Protein AF-A0A9E3R043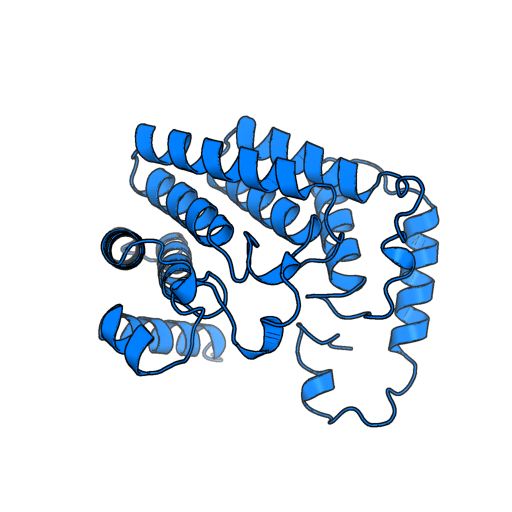-F1 (afdb_monomer)

Sequence (252 aa):
MSTNVLAEAARLYLKEARRLSYDDVRASQHPPYASLTFGAAGIAYVNWRAAQGAPSPAAHLTEARRWLDAVARAGLTADGYVTPHYASTLAMRERSLATGPDGLRLVRALVAFDLAEPRAFTRELETFERCASARADRPAEFLLGTAGYFHAARSLAKHTGSPRAQTLARTLGRRLLAPPRPGQSHWTRLRNLGFARGQAGVFHALLEFSRDTGAALPAWISAALDRLARRLTRPMAGASSWLRRSFCNGAS

Mean predicted aligned error: 5.69 Å

Foldseek 3Di:
DDDPPVVVVLVVVLVVVLVDDLVNLVVVDFDLQLFCARHLLVSLVSLLVCLVPDPHSPVSLVSSVRSLVSSVVVPVPLRNQDDPVCNVDPVSSDQFLGRYCLVSLLSQLSSCLVVVNVVSNVVSLVVNLVSLVVQLLPQCACAGHLLVSLVSLVVCCVRRVDPSSVVSNLVSLVSLLDDHDPPDDNLLPFPALARGGHDVVSLVSNVVSCVVPVDDRPPVSVVSVVVSVVVLPDDPPPDDPVLCCDNRRPVD

Secondary structure (DSSP, 8-state):
----HHHHHHHHHHHHHTT--HHHHHHHS-S-TTSTTTSHHHHHHHHHHHHTT-S-HHHHHHHHHHHHHHHHHT---GGGG--GGGTT-HHHHS--TTTSHHHHHHHHHHHHHHTT-HHHHHHHHHHHHHHHHHTTTS--STTTSHHHHHHHHHHHHHHH--HHHHHHHHHHHHHHHSPPPTTPPPGGG-S--STTTSHHHHHHHHHHHHHHH-PPPPTHHHHHHHHHHHHHTS--TT--TTGGG-GGG---

Radius of gyration: 18.88 Å; Cα contacts (8 Å, |Δi|>4): 343; chains: 1; bounding box: 40×44×48 Å

Structure (mmCIF, N/CA/C/O backbone):
data_AF-A0A9E3R043-F1
#
_entry.id   AF-A0A9E3R043-F1
#
loop_
_atom_site.group_PDB
_atom_site.id
_atom_site.type_symbol
_atom_site.label_atom_id
_atom_site.label_alt_id
_atom_site.label_comp_id
_atom_site.label_asym_id
_atom_site.label_entity_id
_atom_site.label_seq_id
_atom_site.pdbx_PDB_ins_code
_atom_site.Cartn_x
_atom_site.Cartn_y
_atom_site.Cartn_z
_atom_site.occupancy
_atom_site.B_iso_or_equiv
_atom_site.auth_seq_id
_atom_site.auth_comp_id
_atom_site.auth_asym_id
_atom_site.auth_atom_id
_atom_site.pdbx_PDB_model_num
ATOM 1 N N . MET A 1 1 ? -17.795 -29.518 5.238 1.00 56.47 1 MET A N 1
ATOM 2 C CA . MET A 1 1 ? -17.275 -28.148 5.447 1.00 56.47 1 MET A CA 1
ATOM 3 C C . MET A 1 1 ? -15.857 -28.092 4.899 1.00 56.47 1 MET A C 1
ATOM 5 O O . MET A 1 1 ? -15.002 -28.773 5.442 1.00 56.47 1 MET A O 1
ATOM 9 N N . SER A 1 2 ? -15.609 -27.376 3.798 1.00 63.44 2 SER A N 1
ATOM 10 C CA . SER A 1 2 ? -14.245 -27.228 3.270 1.00 63.44 2 SER A CA 1
ATOM 11 C C . SER A 1 2 ? -13.484 -26.236 4.141 1.00 63.44 2 SER A C 1
ATOM 13 O O . SER A 1 2 ? -13.843 -25.059 4.186 1.00 63.44 2 SER A O 1
ATOM 15 N N . THR A 1 3 ? -12.447 -26.692 4.837 1.00 68.25 3 THR A N 1
ATOM 16 C CA . THR A 1 3 ? -11.518 -25.808 5.543 1.00 68.25 3 THR A CA 1
ATOM 17 C C . THR A 1 3 ? -10.931 -24.829 4.530 1.00 68.25 3 THR A C 1
ATOM 19 O O . THR A 1 3 ? -10.441 -25.234 3.475 1.00 68.25 3 THR A O 1
ATOM 22 N N . ASN A 1 4 ? -11.024 -23.529 4.807 1.00 88.44 4 ASN A N 1
ATOM 23 C CA . ASN A 1 4 ? -10.443 -22.514 3.938 1.00 88.44 4 ASN A CA 1
ATOM 24 C C . ASN A 1 4 ? -8.910 -22.623 4.022 1.00 88.44 4 ASN A C 1
ATOM 26 O O . ASN A 1 4 ? -8.301 -22.125 4.967 1.00 88.44 4 ASN A O 1
ATOM 30 N N . VAL A 1 5 ? -8.301 -23.303 3.045 1.00 88.88 5 VAL A N 1
ATOM 31 C CA . VAL A 1 5 ? -6.855 -23.585 2.976 1.00 88.88 5 VAL A CA 1
ATOM 32 C C . VAL A 1 5 ? -6.016 -22.313 3.134 1.00 88.88 5 VAL A C 1
ATOM 34 O O . VAL A 1 5 ? -4.979 -22.339 3.791 1.00 88.88 5 VAL A O 1
ATOM 37 N N . LEU A 1 6 ? -6.480 -21.177 2.602 1.00 80.94 6 LEU A N 1
ATOM 38 C CA . LEU A 1 6 ? -5.778 -19.896 2.722 1.00 80.94 6 LEU A CA 1
ATOM 39 C C . LEU A 1 6 ? -5.796 -19.357 4.154 1.00 80.94 6 LEU A C 1
ATOM 41 O O . LEU A 1 6 ? -4.790 -18.827 4.623 1.00 80.94 6 LEU A O 1
ATOM 45 N N . ALA A 1 7 ? -6.921 -19.504 4.855 1.00 84.19 7 ALA A N 1
ATOM 46 C CA . ALA A 1 7 ? -7.018 -19.095 6.252 1.00 84.19 7 ALA A CA 1
ATOM 47 C C . ALA A 1 7 ? -6.075 -19.926 7.132 1.00 84.19 7 ALA A C 1
ATOM 49 O O . ALA A 1 7 ? -5.417 -19.375 8.011 1.00 84.19 7 ALA A O 1
ATOM 50 N N . GLU A 1 8 ? -5.964 -21.228 6.865 1.00 89.25 8 GLU A N 1
ATOM 51 C CA . GLU A 1 8 ? -5.055 -22.100 7.609 1.00 89.25 8 GLU A CA 1
ATOM 52 C C . GLU A 1 8 ? -3.584 -21.794 7.310 1.00 89.25 8 GLU A C 1
ATOM 54 O O . GLU A 1 8 ? -2.790 -21.627 8.235 1.00 89.25 8 GLU A O 1
ATOM 59 N N . ALA A 1 9 ? -3.228 -21.597 6.038 1.00 88.44 9 ALA A N 1
ATOM 60 C CA . ALA A 1 9 ? -1.884 -21.172 5.655 1.00 88.44 9 ALA A CA 1
ATOM 61 C C . ALA A 1 9 ? -1.486 -19.841 6.322 1.00 88.44 9 ALA A C 1
ATOM 63 O O . ALA A 1 9 ? -0.369 -19.710 6.821 1.00 88.44 9 ALA A O 1
ATOM 64 N N . ALA A 1 10 ? -2.405 -18.870 6.401 1.00 86.94 10 ALA A N 1
ATOM 65 C CA . ALA A 1 10 ? -2.161 -17.595 7.075 1.00 86.94 10 ALA A CA 1
ATOM 66 C C . ALA A 1 10 ? -1.947 -17.756 8.591 1.00 86.94 10 ALA A C 1
ATOM 68 O O . ALA A 1 10 ? -1.073 -17.100 9.163 1.00 86.94 10 ALA A O 1
ATOM 69 N N . ARG A 1 11 ? -2.705 -18.643 9.251 1.00 89.25 11 ARG A N 1
ATOM 70 C CA . ARG A 1 11 ? -2.514 -18.953 10.679 1.00 89.25 11 ARG A CA 1
ATOM 71 C C . ARG A 1 11 ? -1.169 -19.618 10.939 1.00 89.25 11 ARG A C 1
ATOM 73 O O . ARG A 1 11 ? -0.470 -19.201 11.861 1.00 89.25 11 ARG A O 1
ATOM 80 N N . LEU A 1 12 ? -0.802 -20.614 10.133 1.00 93.25 12 LEU A N 1
ATOM 81 C CA . LEU A 1 12 ? 0.489 -21.297 10.237 1.00 93.25 12 LEU A CA 1
ATOM 82 C C . LEU A 1 12 ? 1.643 -20.315 10.024 1.00 93.25 12 LEU A C 1
ATOM 84 O O . LEU A 1 12 ? 2.555 -20.263 10.844 1.00 93.25 12 LEU A O 1
ATOM 88 N N . TYR A 1 13 ? 1.548 -19.463 9.002 1.00 92.69 13 TYR A N 1
ATOM 89 C CA . TYR A 1 13 ? 2.523 -18.402 8.762 1.00 92.69 13 TYR A CA 1
ATOM 90 C C . TYR A 1 13 ? 2.688 -17.482 9.979 1.00 92.69 13 TYR A C 1
ATOM 92 O O . TYR A 1 13 ? 3.806 -17.245 10.424 1.00 92.69 13 TYR A O 1
ATOM 100 N N . LEU A 1 14 ? 1.588 -16.992 10.561 1.00 92.94 14 LEU A N 1
ATOM 101 C CA . LEU A 1 14 ? 1.636 -16.120 11.740 1.00 92.94 14 LEU A CA 1
ATOM 102 C C . LEU A 1 14 ? 2.198 -16.827 12.978 1.00 92.94 14 LEU A C 1
ATOM 104 O O . LEU A 1 14 ? 2.892 -16.200 13.778 1.00 92.94 14 LEU A O 1
ATOM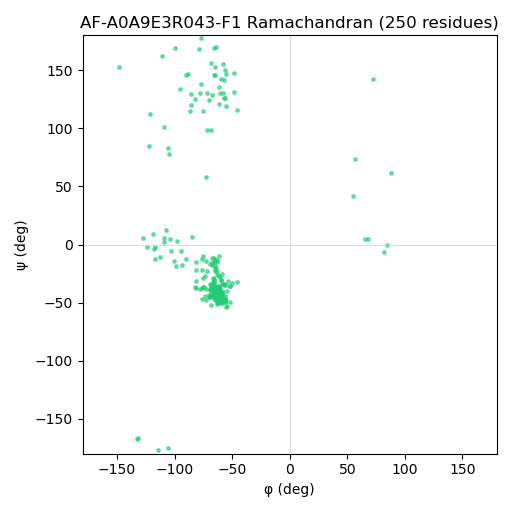 108 N N . LYS A 1 15 ? 1.912 -18.122 13.141 1.00 93.62 15 LYS A N 1
ATOM 109 C CA . LYS A 1 15 ? 2.458 -18.938 14.229 1.00 93.62 15 LYS A CA 1
ATOM 110 C C . LYS A 1 15 ? 3.977 -19.057 14.120 1.00 93.62 15 LYS A C 1
ATOM 112 O O . LYS A 1 15 ? 4.655 -18.859 15.125 1.00 93.62 15 LYS A O 1
ATOM 117 N N . GLU A 1 16 ? 4.500 -19.338 12.929 1.00 94.12 16 GLU A N 1
ATOM 118 C CA . GLU A 1 16 ? 5.947 -19.416 12.709 1.00 94.12 16 GLU A CA 1
ATOM 119 C C . GLU A 1 16 ? 6.607 -18.036 12.802 1.00 94.12 16 GLU A C 1
ATOM 121 O O . GLU A 1 16 ? 7.600 -17.878 13.507 1.00 94.12 16 GLU A O 1
ATOM 126 N N . ALA A 1 17 ? 6.010 -16.998 12.208 1.00 92.50 17 ALA A N 1
ATOM 127 C CA . ALA A 1 17 ? 6.547 -15.638 12.245 1.00 92.50 17 ALA A CA 1
ATOM 128 C C . ALA A 1 17 ? 6.719 -15.092 13.674 1.00 92.50 17 ALA A C 1
ATOM 130 O O . ALA A 1 17 ? 7.679 -14.376 13.942 1.00 92.50 17 ALA A O 1
ATOM 131 N N . ARG A 1 18 ? 5.840 -15.459 14.617 1.00 93.38 18 ARG A N 1
ATOM 132 C CA . ARG A 1 18 ? 5.961 -15.065 16.035 1.00 93.38 18 ARG A CA 1
ATOM 133 C C . ARG A 1 18 ? 7.214 -15.611 16.721 1.00 93.38 18 ARG A C 1
ATOM 135 O O . ARG A 1 18 ? 7.673 -15.014 17.689 1.00 93.38 18 ARG A O 1
ATOM 142 N N . ARG A 1 19 ? 7.750 -16.739 16.248 1.00 95.38 19 ARG A N 1
ATOM 143 C CA . ARG A 1 19 ? 8.980 -17.346 16.785 1.00 95.38 19 ARG A CA 1
ATOM 144 C C . ARG A 1 19 ? 10.242 -16.699 16.229 1.00 95.38 19 ARG A C 1
ATOM 146 O O . ARG A 1 19 ? 11.311 -16.906 16.787 1.00 95.38 19 ARG A O 1
ATOM 153 N N . LEU A 1 20 ? 10.114 -15.937 15.147 1.00 96.06 20 LEU A N 1
ATOM 154 C CA . LEU A 1 20 ? 11.232 -15.286 14.489 1.00 96.06 20 LEU A CA 1
ATOM 155 C C . LEU A 1 20 ? 11.508 -13.911 15.103 1.00 96.06 20 LEU A C 1
ATOM 157 O O . LEU A 1 20 ? 10.609 -13.165 15.520 1.00 96.06 20 LEU A O 1
ATOM 161 N N . SER A 1 21 ? 12.781 -13.557 15.120 1.00 95.62 21 SER A N 1
ATOM 162 C CA . SER A 1 21 ? 13.285 -12.215 15.358 1.00 95.62 21 SER A CA 1
ATOM 163 C C . SER A 1 21 ? 13.639 -11.525 14.038 1.00 95.62 21 SER A C 1
ATOM 165 O O . SER A 1 21 ? 13.701 -12.132 12.968 1.00 95.62 21 SER A O 1
ATOM 167 N N . TYR A 1 22 ? 13.894 -10.221 14.115 1.00 94.69 22 TYR A N 1
ATOM 168 C CA . TYR A 1 22 ? 14.420 -9.474 12.977 1.00 94.69 22 TYR A CA 1
ATOM 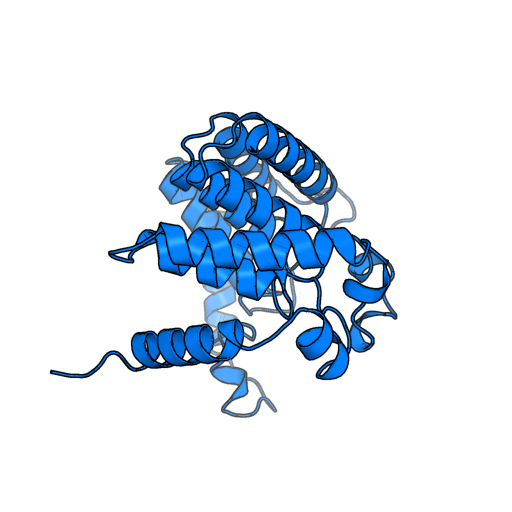169 C C . TYR A 1 22 ? 15.789 -9.987 12.517 1.00 94.69 22 TYR A C 1
ATOM 171 O O . TYR A 1 22 ? 16.047 -10.034 11.315 1.00 94.69 22 TYR A O 1
ATOM 179 N N . ASP A 1 23 ? 16.635 -10.417 13.452 1.00 94.44 23 ASP A N 1
ATOM 180 C CA . ASP A 1 23 ? 17.944 -10.974 13.128 1.00 94.44 23 ASP A CA 1
ATOM 181 C C . ASP A 1 23 ? 17.837 -12.327 12.425 1.00 94.44 23 ASP A C 1
ATOM 183 O O . ASP A 1 23 ? 18.575 -12.550 11.470 1.00 94.44 23 ASP A O 1
ATOM 187 N N . ASP A 1 24 ? 16.862 -13.167 12.787 1.00 95.56 24 ASP A N 1
ATOM 188 C CA . ASP A 1 24 ? 16.606 -14.430 12.076 1.00 95.56 24 ASP A CA 1
ATOM 189 C C . ASP A 1 24 ? 16.209 -14.172 10.619 1.00 95.56 24 ASP A C 1
ATOM 191 O O . ASP A 1 24 ? 16.705 -14.820 9.695 1.00 95.56 24 ASP A O 1
ATOM 195 N N . VAL A 1 25 ? 15.345 -13.178 10.383 1.00 93.44 25 VAL A N 1
ATOM 196 C CA . VAL A 1 25 ? 14.953 -12.767 9.026 1.00 93.44 25 VAL A CA 1
ATOM 197 C C . VAL A 1 25 ? 16.156 -12.215 8.261 1.00 93.44 25 VAL A C 1
ATOM 199 O O . VAL A 1 25 ? 16.325 -12.522 7.086 1.00 93.44 25 VAL A O 1
ATOM 202 N N . ARG A 1 26 ? 17.018 -11.425 8.903 1.00 92.75 26 ARG A N 1
ATOM 203 C CA . ARG A 1 26 ? 18.237 -10.901 8.271 1.00 92.75 26 ARG A CA 1
ATOM 204 C C . ARG A 1 26 ? 19.250 -12.007 7.952 1.00 92.75 26 ARG A C 1
ATOM 206 O O . ARG A 1 26 ? 19.911 -11.932 6.924 1.00 92.75 26 ARG A O 1
ATOM 213 N N . ALA A 1 27 ? 19.381 -13.008 8.817 1.00 93.56 27 ALA A N 1
ATOM 214 C CA . ALA A 1 27 ? 20.319 -14.115 8.645 1.00 93.56 27 ALA A CA 1
ATOM 215 C C . ALA A 1 27 ? 19.851 -15.136 7.595 1.00 93.56 27 ALA A C 1
ATOM 217 O O . ALA A 1 27 ? 20.676 -15.780 6.953 1.00 93.56 27 ALA A O 1
ATOM 218 N N . SER A 1 28 ? 18.537 -15.282 7.408 1.00 92.25 28 SER A N 1
ATOM 219 C CA . SER A 1 28 ? 17.944 -16.294 6.520 1.00 92.25 28 SER A CA 1
ATOM 220 C C . SER A 1 28 ? 17.732 -15.840 5.074 1.00 92.25 28 SER A C 1
ATOM 222 O O . SER A 1 28 ? 17.461 -16.678 4.215 1.00 92.25 28 SER A O 1
ATOM 224 N N . GLN A 1 29 ? 17.849 -14.544 4.771 1.00 90.62 29 GLN A N 1
ATOM 225 C CA . GLN A 1 29 ? 17.689 -14.039 3.406 1.00 90.62 29 GLN A CA 1
ATOM 226 C C . GLN A 1 29 ? 18.551 -12.812 3.110 1.00 90.62 29 GLN A C 1
ATOM 228 O O . GLN A 1 29 ? 18.838 -11.982 3.971 1.00 90.62 29 GLN A O 1
ATOM 233 N N . HIS A 1 30 ? 18.892 -12.646 1.832 1.00 87.81 30 HIS A N 1
ATOM 234 C CA . HIS A 1 30 ? 19.429 -11.384 1.338 1.00 87.81 30 HIS A CA 1
ATOM 235 C C . HIS A 1 30 ? 18.375 -10.269 1.437 1.00 87.81 30 HIS A C 1
ATOM 237 O O . HIS A 1 30 ? 17.175 -10.546 1.357 1.00 87.81 30 HIS A O 1
ATOM 243 N N . PRO A 1 31 ? 18.787 -8.995 1.578 1.00 87.06 31 PRO A N 1
ATOM 244 C CA . PRO A 1 31 ? 17.830 -7.903 1.595 1.00 87.06 31 PRO A CA 1
ATOM 245 C C . PRO A 1 31 ? 16.943 -7.867 0.332 1.00 87.06 31 PRO A C 1
ATOM 247 O O . PRO A 1 31 ? 17.361 -8.306 -0.747 1.00 87.06 31 PRO A O 1
ATOM 250 N N . PRO A 1 32 ? 15.691 -7.372 0.451 1.00 90.06 32 PRO A N 1
ATOM 251 C CA . PRO A 1 32 ? 15.278 -6.296 1.358 1.00 90.06 32 PRO A CA 1
ATOM 252 C C . PRO A 1 32 ? 14.461 -6.765 2.586 1.00 90.06 32 PRO A C 1
ATOM 254 O O . PRO A 1 32 ? 13.229 -6.663 2.620 1.00 90.06 32 PRO A O 1
ATOM 257 N N . TYR A 1 33 ? 15.149 -7.224 3.635 1.00 91.81 33 TYR A N 1
ATOM 258 C CA . TYR A 1 33 ? 14.561 -7.800 4.854 1.00 91.81 33 TYR A CA 1
ATOM 259 C C . TYR A 1 33 ? 13.774 -6.796 5.717 1.00 91.81 33 TYR A C 1
ATOM 261 O O . TYR A 1 33 ? 13.027 -7.204 6.605 1.00 91.81 33 TYR A O 1
ATOM 269 N N . ALA A 1 34 ? 13.877 -5.488 5.458 1.00 93.25 34 ALA A N 1
ATOM 270 C CA . ALA A 1 34 ? 13.076 -4.458 6.128 1.00 93.25 34 ALA A CA 1
ATOM 271 C C . ALA A 1 34 ? 11.805 -4.059 5.348 1.00 93.25 34 ALA A C 1
ATOM 273 O O . ALA A 1 34 ? 11.002 -3.257 5.831 1.00 93.25 34 ALA A O 1
ATOM 274 N N . SER A 1 35 ? 11.625 -4.578 4.131 1.00 92.75 35 SER A N 1
ATOM 275 C CA . SER A 1 35 ? 10.573 -4.139 3.211 1.00 92.75 35 SER A CA 1
ATOM 276 C C . SER A 1 35 ? 9.183 -4.700 3.508 1.00 92.75 35 SER A C 1
ATOM 278 O O . SER A 1 35 ? 9.010 -5.640 4.285 1.00 92.75 35 SER A O 1
ATOM 280 N N . LEU A 1 36 ? 8.177 -4.123 2.843 1.00 93.38 36 LEU A N 1
ATOM 281 C CA . LEU A 1 36 ? 6.794 -4.590 2.904 1.00 93.38 36 LEU A CA 1
ATOM 282 C C . LEU A 1 36 ? 6.603 -5.944 2.205 1.00 93.38 36 LEU A C 1
ATOM 284 O O . LEU A 1 36 ? 5.831 -6.766 2.679 1.00 93.38 36 LEU A O 1
ATOM 288 N N . THR A 1 37 ? 7.282 -6.177 1.081 1.00 91.06 37 THR A N 1
ATOM 289 C CA . THR A 1 37 ? 7.040 -7.376 0.255 1.00 91.06 37 THR A CA 1
ATOM 290 C C . THR A 1 37 ? 7.780 -8.603 0.772 1.00 91.06 37 THR A C 1
ATOM 292 O O . THR A 1 37 ? 7.247 -9.704 0.699 1.00 91.06 37 THR A O 1
ATOM 295 N N . PHE A 1 38 ? 8.999 -8.422 1.283 1.00 89.62 38 PHE A N 1
ATOM 296 C CA . PHE A 1 38 ? 9.900 -9.537 1.598 1.00 89.62 38 PHE A CA 1
ATOM 297 C C . PHE A 1 38 ? 10.369 -9.547 3.055 1.00 89.62 38 PHE A C 1
ATOM 299 O O . PHE A 1 38 ? 11.134 -10.419 3.448 1.00 89.62 38 PHE A O 1
ATOM 306 N N . GLY A 1 39 ? 9.964 -8.563 3.857 1.00 93.81 39 GLY A N 1
ATOM 307 C CA . GLY A 1 39 ? 10.623 -8.276 5.121 1.00 93.81 39 GLY A CA 1
ATOM 308 C C . GLY A 1 39 ? 9.702 -8.080 6.315 1.00 93.81 39 GLY A C 1
ATOM 309 O O . GLY A 1 39 ? 8.496 -8.331 6.293 1.00 93.81 39 GLY A O 1
ATOM 310 N N . ALA A 1 40 ? 10.309 -7.566 7.376 1.00 95.94 40 ALA A N 1
ATOM 311 C CA . ALA A 1 40 ? 9.681 -7.289 8.659 1.00 95.94 40 ALA A CA 1
ATOM 312 C C . ALA A 1 40 ? 8.470 -6.347 8.575 1.00 95.94 40 ALA A C 1
ATOM 314 O O . ALA A 1 40 ? 7.505 -6.537 9.314 1.00 95.94 40 ALA A O 1
ATOM 315 N N . ALA A 1 41 ? 8.461 -5.365 7.663 1.00 95.81 41 ALA A N 1
ATOM 316 C CA . ALA A 1 41 ? 7.277 -4.523 7.471 1.00 95.81 41 ALA A CA 1
ATOM 317 C C . ALA A 1 41 ? 6.095 -5.325 6.894 1.00 95.81 41 ALA A C 1
ATOM 319 O O . ALA A 1 41 ? 4.947 -5.063 7.251 1.00 95.81 41 ALA A O 1
ATOM 320 N N . GLY A 1 42 ? 6.368 -6.336 6.063 1.00 96.06 42 GLY A N 1
ATOM 321 C CA . GLY A 1 42 ? 5.377 -7.309 5.604 1.00 96.06 42 GLY A CA 1
ATOM 322 C C . GLY A 1 42 ? 4.818 -8.150 6.745 1.00 96.06 42 GLY A C 1
ATOM 323 O O . GLY A 1 42 ? 3.603 -8.254 6.895 1.00 96.06 42 GLY A O 1
ATOM 324 N N . ILE A 1 43 ? 5.686 -8.679 7.612 1.00 96.81 43 ILE A N 1
ATOM 325 C CA . ILE A 1 43 ? 5.263 -9.441 8.800 1.00 96.81 43 ILE A CA 1
ATOM 326 C C . ILE A 1 43 ? 4.395 -8.574 9.729 1.00 96.81 43 ILE A C 1
ATOM 328 O O . ILE A 1 43 ? 3.343 -9.022 10.198 1.00 96.81 43 ILE A O 1
ATOM 332 N N . ALA A 1 44 ? 4.786 -7.315 9.946 1.00 97.81 44 ALA A N 1
ATOM 333 C CA . ALA A 1 44 ? 3.991 -6.354 10.703 1.00 97.81 44 ALA A CA 1
ATOM 334 C C . ALA A 1 44 ? 2.621 -6.102 10.052 1.00 97.81 44 ALA A C 1
ATOM 336 O O . ALA A 1 44 ? 1.603 -6.108 10.741 1.00 97.81 44 ALA A O 1
ATOM 337 N N . TYR A 1 45 ? 2.576 -5.935 8.727 1.00 97.56 45 TYR A N 1
ATOM 338 C CA . TYR A 1 45 ? 1.332 -5.734 7.985 1.00 97.56 45 TYR A CA 1
ATOM 339 C C . TYR A 1 45 ? 0.383 -6.932 8.094 1.00 97.56 45 TYR A C 1
ATOM 341 O O . TYR A 1 45 ? -0.813 -6.743 8.313 1.00 97.56 45 TYR A O 1
ATOM 349 N N . VAL A 1 46 ? 0.889 -8.165 7.988 1.00 96.12 46 VAL A N 1
ATOM 350 C CA . VAL A 1 46 ? 0.058 -9.374 8.130 1.00 96.12 46 VAL A CA 1
ATOM 351 C C . VAL A 1 46 ? -0.506 -9.481 9.548 1.00 96.12 46 VAL A C 1
ATOM 353 O O . VAL A 1 46 ? -1.686 -9.789 9.704 1.00 96.12 46 VAL A O 1
ATOM 356 N N . ASN A 1 47 ? 0.282 -9.159 10.579 1.00 97.06 47 ASN A N 1
ATOM 357 C CA . ASN A 1 47 ? -0.223 -9.088 11.952 1.00 97.06 47 ASN A CA 1
ATOM 358 C C . ASN A 1 47 ? -1.299 -8.005 12.110 1.00 97.06 47 ASN A C 1
ATOM 360 O O . ASN A 1 47 ? -2.373 -8.290 12.633 1.00 97.06 47 ASN A O 1
ATOM 364 N N . TRP A 1 48 ? -1.072 -6.801 11.584 1.00 98.00 48 TRP A N 1
ATOM 365 C CA . TRP A 1 48 ? -2.079 -5.737 11.573 1.00 98.00 48 TRP A CA 1
ATOM 366 C C . TRP A 1 48 ? -3.384 -6.172 10.885 1.00 98.00 48 TRP A C 1
ATOM 368 O O . TRP A 1 48 ? -4.468 -5.949 11.420 1.00 98.00 48 TRP A O 1
ATOM 378 N N . ARG A 1 49 ? -3.301 -6.851 9.733 1.00 96.12 49 ARG A N 1
ATOM 379 C CA . ARG A 1 49 ? -4.472 -7.410 9.034 1.00 96.12 49 ARG A CA 1
ATOM 380 C C . ARG A 1 49 ? -5.185 -8.477 9.856 1.00 96.12 49 ARG A C 1
ATOM 382 O O . ARG A 1 49 ? -6.412 -8.491 9.860 1.00 96.12 49 ARG A O 1
ATOM 389 N N . ALA A 1 50 ? -4.443 -9.352 10.532 1.00 94.94 50 ALA A N 1
ATOM 390 C CA . ALA A 1 50 ? -5.017 -10.378 11.397 1.00 94.94 50 ALA A CA 1
ATOM 391 C C . ALA A 1 50 ? -5.778 -9.762 12.579 1.00 94.94 50 ALA A C 1
ATOM 393 O O . ALA A 1 50 ? -6.852 -10.250 12.920 1.00 94.94 50 ALA A O 1
ATOM 394 N N . ALA A 1 51 ? -5.283 -8.652 13.139 1.00 96.75 51 ALA A N 1
ATOM 395 C CA . ALA A 1 51 ? -5.972 -7.924 14.203 1.00 96.75 51 ALA A CA 1
ATOM 396 C C . ALA A 1 51 ? -7.387 -7.472 13.794 1.00 96.75 51 ALA A C 1
ATOM 398 O O . ALA A 1 51 ? -8.293 -7.531 14.616 1.00 96.75 51 ALA A O 1
ATOM 399 N N . GLN A 1 52 ? -7.608 -7.114 12.522 1.00 95.81 52 GLN A N 1
ATOM 400 C CA . GLN A 1 52 ? -8.900 -6.600 12.032 1.00 95.81 52 GLN A CA 1
ATOM 401 C C . GLN A 1 52 ? -10.055 -7.610 12.089 1.00 95.81 52 GLN A C 1
ATOM 403 O O . GLN A 1 52 ? -11.213 -7.219 11.986 1.00 95.81 52 GLN A O 1
ATOM 408 N N . GLY A 1 53 ? -9.755 -8.907 12.191 1.00 92.31 53 GLY A N 1
ATOM 409 C CA . GLY A 1 53 ? -10.763 -9.971 12.243 1.00 92.31 53 GLY A CA 1
ATOM 410 C C . GLY A 1 53 ? -10.597 -10.927 13.422 1.00 92.31 53 GLY A C 1
ATOM 411 O O . GLY A 1 53 ? -11.284 -11.945 13.472 1.00 92.31 53 GLY A O 1
ATOM 412 N N . ALA A 1 54 ? -9.664 -10.654 14.336 1.00 92.25 54 ALA A N 1
ATOM 413 C CA . ALA A 1 54 ? -9.374 -11.531 15.461 1.00 92.25 54 ALA A CA 1
ATOM 414 C C . ALA A 1 54 ? -10.239 -11.179 16.684 1.00 92.25 54 ALA A C 1
ATOM 416 O O . ALA A 1 54 ? -10.438 -9.999 16.964 1.00 92.25 54 ALA A O 1
ATOM 417 N N . PRO A 1 55 ? -10.651 -12.174 17.495 1.00 91.44 55 PRO A N 1
ATOM 418 C CA . PRO A 1 55 ? -11.281 -11.919 18.794 1.00 91.44 55 PRO A CA 1
ATOM 419 C C . PRO A 1 55 ? -10.377 -11.141 19.763 1.00 91.44 55 PRO A C 1
ATOM 421 O O . PRO A 1 55 ? -10.861 -10.429 20.634 1.00 91.44 55 PRO A O 1
ATOM 424 N N . SER A 1 56 ? -9.054 -11.282 19.613 1.00 91.81 56 SER A N 1
ATOM 425 C CA . SER A 1 56 ? -8.046 -10.573 20.405 1.00 91.81 56 SER A CA 1
ATOM 426 C C . SER A 1 56 ? -7.123 -9.763 19.483 1.00 91.81 56 SER A C 1
ATOM 428 O O . SER A 1 56 ? -6.061 -10.250 19.079 1.00 91.81 56 SER A O 1
ATOM 430 N N . PRO A 1 57 ? -7.516 -8.532 19.102 1.00 96.44 57 PRO A N 1
ATOM 431 C CA . PRO A 1 57 ? -6.711 -7.680 18.225 1.00 96.44 57 PRO A CA 1
ATOM 432 C C . PRO A 1 57 ? -5.394 -7.238 18.880 1.00 96.44 57 PRO A C 1
ATOM 434 O O . PRO A 1 57 ? -4.377 -7.118 18.198 1.00 96.44 57 PRO A O 1
ATOM 437 N N . ALA A 1 58 ? -5.385 -7.058 20.207 1.00 96.69 58 ALA A N 1
ATOM 438 C CA . ALA A 1 58 ? -4.248 -6.523 20.955 1.00 96.69 58 ALA A CA 1
ATOM 439 C C . ALA A 1 58 ? -2.956 -7.330 20.747 1.00 96.69 58 ALA A C 1
ATOM 441 O O . ALA A 1 58 ? -1.926 -6.752 20.414 1.00 96.69 58 ALA A O 1
ATOM 442 N N . ALA A 1 59 ? -3.013 -8.664 20.843 1.00 95.75 59 ALA A N 1
ATOM 443 C CA . ALA A 1 59 ? -1.832 -9.515 20.676 1.00 95.75 59 ALA A CA 1
ATOM 444 C C . ALA A 1 59 ? -1.194 -9.371 19.282 1.00 95.75 59 ALA A C 1
ATOM 446 O O . ALA A 1 59 ? 0.029 -9.360 19.141 1.00 95.75 59 ALA A O 1
ATOM 447 N N . HIS A 1 60 ? -2.020 -9.229 18.244 1.00 97.06 60 HIS A N 1
ATOM 448 C CA . HIS A 1 60 ? -1.545 -9.010 16.882 1.00 97.06 60 HIS A CA 1
ATOM 449 C C . HIS A 1 60 ? -0.977 -7.600 16.681 1.00 97.06 60 HIS A C 1
ATOM 451 O O . HIS A 1 60 ? 0.042 -7.451 16.010 1.00 97.06 60 HIS A O 1
ATOM 457 N N . LEU A 1 61 ? -1.581 -6.571 17.278 1.00 98.19 61 LEU A N 1
ATOM 458 C CA . LEU A 1 61 ? -1.057 -5.204 17.205 1.00 98.19 61 LEU A CA 1
ATOM 459 C C . LEU A 1 61 ? 0.270 -5.053 17.965 1.00 98.19 61 LEU A C 1
ATOM 461 O O . LEU A 1 61 ? 1.186 -4.410 17.451 1.00 98.19 61 LEU A O 1
ATOM 465 N N . THR A 1 62 ? 0.421 -5.697 19.127 1.00 97.19 62 THR A N 1
ATOM 466 C CA . THR A 1 62 ? 1.698 -5.771 19.859 1.00 97.19 62 THR A CA 1
ATOM 467 C C . THR A 1 62 ? 2.780 -6.428 19.010 1.00 97.19 62 THR A C 1
ATOM 469 O O . THR A 1 62 ? 3.892 -5.910 18.908 1.00 97.19 62 THR A O 1
ATOM 472 N N . GLU A 1 63 ? 2.451 -7.534 18.345 1.00 97.69 63 GLU A N 1
ATOM 473 C CA . GLU A 1 63 ? 3.388 -8.220 17.461 1.00 97.69 63 GLU A CA 1
ATOM 474 C C . GLU A 1 63 ? 3.755 -7.357 16.244 1.00 97.69 63 GLU A C 1
ATOM 476 O O . GLU A 1 63 ? 4.928 -7.239 15.892 1.00 97.69 63 GLU A O 1
ATOM 481 N N . ALA A 1 64 ? 2.783 -6.671 15.636 1.00 98.19 64 ALA A N 1
ATOM 482 C CA . ALA A 1 64 ? 3.052 -5.725 14.558 1.00 98.19 64 ALA A CA 1
ATOM 483 C C . ALA A 1 64 ? 4.000 -4.601 15.015 1.00 98.19 64 ALA A C 1
ATOM 485 O O . ALA A 1 64 ? 4.988 -4.317 14.335 1.00 98.19 64 ALA A O 1
ATOM 486 N N . ARG A 1 65 ? 3.752 -4.003 16.189 1.00 98.25 65 ARG A N 1
ATOM 487 C CA . ARG A 1 65 ? 4.625 -2.987 16.798 1.00 98.25 65 ARG A CA 1
ATOM 488 C C . ARG A 1 65 ? 6.042 -3.521 17.020 1.00 98.25 65 ARG A C 1
ATOM 490 O O . ARG A 1 65 ? 6.990 -2.855 16.611 1.00 98.25 65 ARG A O 1
ATOM 497 N N . ARG A 1 66 ? 6.192 -4.734 17.569 1.00 97.62 66 ARG A N 1
ATOM 498 C CA . ARG A 1 66 ? 7.494 -5.390 17.800 1.00 97.62 66 ARG A CA 1
ATOM 499 C C . ARG A 1 66 ? 8.350 -5.410 16.534 1.00 97.62 66 ARG A C 1
ATOM 501 O O . ARG A 1 66 ? 9.511 -4.998 16.576 1.00 97.62 66 ARG A O 1
ATOM 508 N N . TRP A 1 67 ? 7.775 -5.838 15.410 1.00 97.81 67 TRP A N 1
ATOM 509 C CA . TRP A 1 67 ? 8.462 -5.864 14.115 1.00 97.81 67 TRP A CA 1
ATOM 510 C C . TRP A 1 67 ? 8.820 -4.463 13.609 1.00 97.81 67 TRP A C 1
ATOM 512 O O . TRP A 1 67 ? 9.942 -4.239 13.154 1.00 97.81 67 TRP A O 1
ATOM 522 N N . LEU A 1 68 ? 7.900 -3.499 13.717 1.00 97.00 68 LEU A N 1
ATOM 523 C CA . LEU A 1 68 ? 8.138 -2.115 13.289 1.00 97.00 68 LEU A CA 1
ATOM 524 C C . LEU A 1 68 ? 9.248 -1.425 14.090 1.00 97.00 68 LEU A C 1
ATOM 526 O O . LEU A 1 68 ? 10.012 -0.637 13.518 1.00 97.00 68 LEU A O 1
ATOM 530 N N . ASP A 1 69 ? 9.330 -1.720 15.386 1.00 95.69 69 ASP A N 1
ATOM 531 C CA . ASP A 1 69 ? 10.346 -1.189 16.290 1.00 95.69 69 ASP A CA 1
ATOM 532 C C . ASP A 1 69 ? 11.695 -1.869 16.066 1.00 95.69 69 ASP A C 1
ATOM 534 O O . ASP A 1 69 ? 12.724 -1.198 16.099 1.00 95.69 69 ASP A O 1
ATOM 538 N N . ALA A 1 70 ? 11.711 -3.173 15.770 1.00 94.56 70 ALA A N 1
ATOM 539 C CA . ALA A 1 70 ? 12.933 -3.882 15.398 1.00 94.56 70 ALA A CA 1
ATOM 540 C C . ALA A 1 70 ? 13.564 -3.287 14.128 1.00 94.56 70 ALA A C 1
ATOM 542 O O . ALA A 1 70 ? 14.756 -2.984 14.123 1.00 94.56 70 ALA A O 1
ATOM 543 N N . VAL A 1 71 ? 12.751 -2.999 13.103 1.00 93.00 71 VAL A N 1
ATOM 544 C CA . VAL A 1 71 ? 13.206 -2.281 11.897 1.00 93.00 71 VAL A CA 1
ATOM 545 C C . VAL A 1 71 ? 13.717 -0.877 12.238 1.00 93.00 71 VAL A C 1
ATOM 547 O O . VAL A 1 71 ? 14.679 -0.412 11.637 1.00 93.00 71 VAL A O 1
ATOM 550 N N . ALA A 1 72 ? 13.097 -0.182 13.201 1.00 91.12 72 ALA A N 1
ATOM 551 C CA . ALA A 1 72 ? 13.565 1.136 13.638 1.00 91.12 72 ALA A CA 1
ATOM 552 C C . ALA A 1 72 ? 14.939 1.065 14.322 1.00 91.12 72 ALA A C 1
ATOM 554 O O . ALA A 1 72 ? 15.815 1.867 14.005 1.00 91.12 72 ALA A O 1
ATOM 555 N N . ARG A 1 73 ? 15.113 0.114 15.252 1.00 89.56 73 ARG A N 1
ATOM 556 C CA . ARG A 1 73 ? 16.335 -0.067 16.051 1.00 89.56 73 ARG A CA 1
ATOM 557 C C . ARG A 1 73 ? 17.518 -0.549 15.230 1.00 89.56 73 ARG A C 1
ATOM 559 O O . ARG A 1 73 ? 18.632 -0.120 15.494 1.00 89.56 73 ARG A O 1
ATOM 566 N N . ALA A 1 74 ? 17.277 -1.388 14.225 1.00 85.06 74 ALA A N 1
ATOM 567 C CA . ALA A 1 74 ? 18.319 -1.832 13.301 1.00 85.06 74 ALA A CA 1
ATOM 568 C C . ALA A 1 74 ? 18.955 -0.677 12.504 1.00 85.06 74 ALA A C 1
ATOM 570 O O . ALA A 1 74 ? 19.956 -0.881 11.821 1.00 85.06 74 ALA A O 1
ATOM 571 N N . GLY A 1 75 ? 18.373 0.525 12.586 1.00 68.19 75 GLY A N 1
ATOM 572 C CA . GLY A 1 75 ? 18.701 1.642 11.728 1.00 68.19 75 GLY A CA 1
ATOM 573 C C . GLY A 1 75 ? 18.147 1.387 10.334 1.00 68.19 75 GLY A C 1
ATOM 574 O O . GLY A 1 75 ? 18.162 0.272 9.817 1.00 68.19 75 GLY A O 1
ATOM 575 N N . LEU A 1 76 ? 17.658 2.438 9.682 1.00 65.38 76 LEU A N 1
ATOM 576 C CA . LEU A 1 76 ? 17.369 2.386 8.251 1.00 65.38 76 LEU A CA 1
ATOM 577 C C . LEU A 1 76 ? 18.702 2.383 7.485 1.00 65.38 76 LEU A C 1
ATOM 579 O O . LEU A 1 76 ? 18.969 3.306 6.716 1.00 65.38 76 LEU A O 1
ATOM 583 N N . THR A 1 77 ? 19.578 1.403 7.732 1.00 68.06 77 THR A N 1
ATOM 584 C CA . THR A 1 77 ? 20.743 1.206 6.875 1.00 68.06 77 THR A CA 1
ATOM 585 C C . THR A 1 77 ? 20.198 0.915 5.485 1.00 68.06 77 THR A C 1
ATOM 587 O O . THR A 1 77 ? 19.252 0.136 5.325 1.00 68.06 77 THR A O 1
ATOM 590 N N . ALA A 1 78 ? 20.722 1.619 4.479 1.00 64.25 78 ALA A N 1
ATOM 591 C CA . ALA A 1 78 ? 20.234 1.507 3.106 1.00 64.25 78 ALA A CA 1
ATOM 592 C C . ALA A 1 78 ? 20.158 0.034 2.662 1.00 64.25 78 ALA A C 1
ATOM 594 O O . ALA A 1 78 ? 19.215 -0.361 1.977 1.00 64.25 78 ALA A O 1
ATOM 595 N N . ASP A 1 79 ? 21.078 -0.786 3.168 1.00 76.94 79 ASP A N 1
ATOM 596 C CA . ASP A 1 79 ? 21.198 -2.217 2.912 1.00 76.94 79 ASP A CA 1
ATOM 597 C C . ASP A 1 79 ? 19.924 -3.009 3.214 1.00 76.94 79 ASP A C 1
ATOM 599 O O . ASP A 1 79 ? 19.589 -3.908 2.451 1.00 76.94 79 ASP A O 1
ATOM 603 N N . GLY A 1 80 ? 19.135 -2.638 4.232 1.00 77.44 80 GLY A N 1
ATOM 604 C CA . GLY A 1 80 ? 17.891 -3.347 4.568 1.00 77.44 80 GLY A CA 1
ATOM 605 C C . GLY A 1 80 ? 16.790 -3.270 3.508 1.00 77.44 80 GLY A C 1
ATOM 606 O O . GLY A 1 80 ? 15.824 -4.038 3.560 1.00 77.44 80 GLY A O 1
ATOM 607 N N . TYR A 1 81 ? 16.946 -2.375 2.531 1.00 82.00 81 TYR A N 1
ATOM 608 C CA . TYR A 1 81 ? 16.010 -2.146 1.430 1.00 82.00 81 TYR A CA 1
ATOM 609 C C . TYR A 1 81 ? 16.616 -2.431 0.047 1.00 82.00 81 TYR A C 1
ATOM 611 O O . TYR A 1 81 ? 15.906 -2.362 -0.958 1.00 82.00 81 TYR A O 1
ATOM 619 N N . VAL A 1 82 ? 17.908 -2.763 -0.038 1.00 78.62 82 VAL A N 1
ATOM 620 C CA . VAL A 1 82 ? 18.591 -2.997 -1.317 1.00 78.62 82 VAL A CA 1
ATOM 621 C C . VAL A 1 82 ? 18.413 -4.446 -1.745 1.00 78.62 82 VAL A C 1
ATOM 623 O O . VAL A 1 82 ? 18.946 -5.360 -1.133 1.00 78.62 82 VAL A O 1
ATOM 626 N N . THR A 1 83 ? 17.716 -4.669 -2.855 1.00 69.31 83 THR A N 1
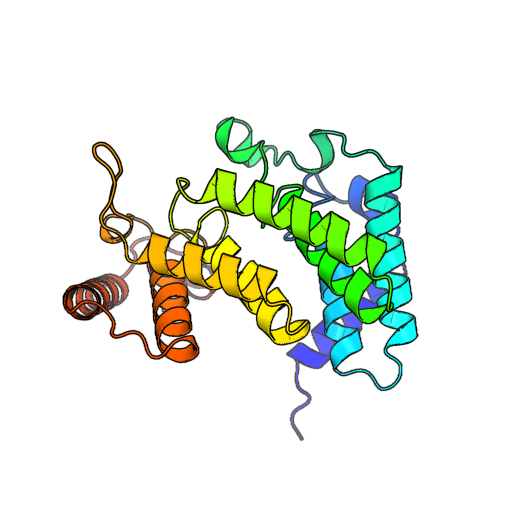ATOM 627 C CA . THR A 1 83 ? 17.692 -5.986 -3.499 1.00 69.31 83 THR A CA 1
ATOM 628 C C . THR A 1 83 ? 18.887 -6.121 -4.451 1.00 69.31 83 THR A C 1
ATOM 630 O O . THR A 1 83 ? 18.957 -5.347 -5.413 1.00 69.31 83 THR A O 1
ATOM 633 N N . PRO A 1 84 ? 19.796 -7.100 -4.268 1.00 66.94 84 PRO A N 1
ATOM 634 C CA . PRO A 1 84 ? 20.978 -7.266 -5.123 1.00 66.94 84 PRO A CA 1
ATOM 635 C C . PRO A 1 84 ? 20.638 -7.382 -6.617 1.00 66.94 84 PRO A C 1
ATOM 637 O O . PRO A 1 84 ? 21.273 -6.749 -7.455 1.00 66.94 84 PRO A O 1
ATOM 640 N N . HIS A 1 85 ? 19.559 -8.095 -6.952 1.00 63.81 85 HIS A N 1
ATOM 641 C CA . HIS A 1 85 ? 19.110 -8.288 -8.337 1.00 63.81 85 HIS A CA 1
ATOM 642 C C . HIS A 1 85 ? 18.560 -7.024 -9.020 1.00 63.81 85 HIS A C 1
ATOM 644 O O . HIS A 1 85 ? 18.476 -6.984 -10.244 1.00 63.81 85 HIS A O 1
ATOM 650 N N . TYR A 1 86 ? 18.211 -5.981 -8.257 1.00 60.00 86 TYR A N 1
ATOM 651 C CA . TYR A 1 86 ? 17.739 -4.692 -8.786 1.00 60.00 86 TYR A CA 1
ATOM 652 C C . TYR A 1 86 ? 18.763 -3.560 -8.590 1.00 60.00 86 TYR A C 1
ATOM 654 O O . TYR A 1 86 ? 18.480 -2.400 -8.909 1.00 60.00 86 TYR A O 1
ATOM 662 N N . ALA A 1 87 ? 19.963 -3.887 -8.092 1.00 54.00 87 ALA A N 1
ATOM 663 C CA . ALA A 1 87 ? 20.993 -2.926 -7.707 1.00 54.00 87 ALA A CA 1
ATOM 664 C C . ALA A 1 87 ? 21.548 -2.099 -8.879 1.00 54.00 87 ALA A C 1
ATOM 666 O O . ALA A 1 87 ? 22.055 -1.003 -8.646 1.00 54.00 87 ALA A O 1
ATOM 667 N N . SER A 1 88 ? 21.414 -2.575 -10.123 1.00 50.50 88 SER A N 1
ATOM 668 C CA . SER A 1 88 ? 21.879 -1.866 -11.325 1.00 50.50 88 SER A CA 1
ATOM 669 C C . SER A 1 88 ? 21.018 -0.656 -11.702 1.00 50.50 88 SER A C 1
ATOM 671 O O . SER A 1 88 ? 21.459 0.195 -12.468 1.00 50.50 88 SER A O 1
ATOM 673 N N . THR A 1 89 ? 19.812 -0.520 -11.137 1.00 57.41 89 THR A N 1
ATOM 674 C CA . THR A 1 89 ? 18.990 0.682 -11.314 1.00 57.41 89 THR A CA 1
ATOM 675 C C . THR A 1 89 ? 18.934 1.472 -10.013 1.00 57.41 89 THR A C 1
ATOM 677 O O . THR A 1 89 ? 18.151 1.161 -9.118 1.00 57.41 89 THR A O 1
ATOM 680 N N . LEU A 1 90 ? 19.730 2.543 -9.920 1.00 50.56 90 LEU A N 1
ATOM 681 C CA . LEU A 1 90 ? 19.677 3.538 -8.833 1.00 50.56 90 LEU A CA 1
ATOM 682 C C . LEU A 1 90 ? 18.234 3.976 -8.503 1.00 50.56 90 LEU A C 1
ATOM 684 O O . LEU A 1 90 ? 17.887 4.173 -7.345 1.00 50.56 90 LEU A O 1
ATOM 688 N N . ALA A 1 91 ? 17.349 4.011 -9.505 1.00 51.16 91 ALA A N 1
ATOM 689 C CA . ALA A 1 91 ? 15.935 4.338 -9.339 1.00 51.16 91 ALA A CA 1
ATOM 690 C C . ALA A 1 91 ? 15.116 3.332 -8.496 1.00 51.16 91 ALA A C 1
ATOM 692 O O . ALA A 1 91 ? 14.079 3.727 -7.962 1.00 51.16 91 ALA A O 1
ATOM 693 N N . MET A 1 92 ? 15.542 2.066 -8.367 1.00 51.47 92 MET A N 1
ATOM 694 C CA . MET A 1 92 ? 14.886 1.058 -7.513 1.00 51.47 92 MET A CA 1
ATOM 695 C C . MET A 1 92 ? 15.487 0.971 -6.105 1.00 51.47 92 MET A C 1
ATOM 697 O O . MET A 1 92 ? 14.822 0.461 -5.205 1.00 51.47 92 MET A O 1
ATOM 701 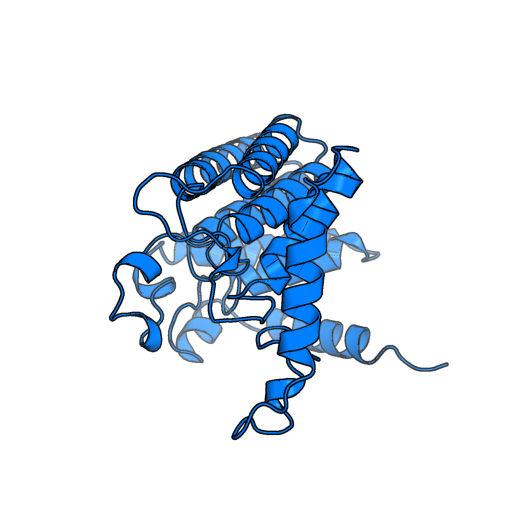N N . ARG A 1 93 ? 16.701 1.502 -5.893 1.00 53.78 93 ARG A N 1
ATOM 702 C CA . ARG A 1 93 ? 17.348 1.567 -4.569 1.00 53.78 93 ARG A CA 1
ATOM 703 C C . ARG A 1 93 ? 16.644 2.521 -3.604 1.00 53.78 93 ARG A C 1
ATOM 705 O O . ARG A 1 93 ? 16.828 2.432 -2.397 1.00 53.78 93 ARG A O 1
ATOM 712 N N . GLU A 1 94 ? 15.811 3.421 -4.114 1.00 63.09 94 GLU A N 1
ATOM 713 C CA . GLU A 1 94 ? 15.276 4.520 -3.328 1.00 63.09 94 GLU A CA 1
ATOM 714 C C . GLU A 1 94 ? 13.749 4.483 -3.296 1.00 63.09 94 GLU A C 1
ATOM 716 O O . GLU A 1 94 ? 13.101 4.787 -4.295 1.00 63.09 94 GLU A O 1
ATOM 721 N N . ARG A 1 95 ? 13.183 4.204 -2.116 1.00 76.00 95 ARG A N 1
ATOM 722 C CA . ARG A 1 95 ? 11.831 4.625 -1.691 1.00 76.00 95 ARG A CA 1
ATOM 723 C C . ARG A 1 95 ? 10.694 4.177 -2.625 1.00 76.00 95 ARG A C 1
ATOM 725 O O . ARG A 1 95 ? 10.130 4.967 -3.377 1.00 76.00 95 ARG A O 1
ATOM 732 N N . SER A 1 96 ? 10.380 2.884 -2.582 1.00 86.94 96 SER A N 1
ATOM 733 C CA . SER A 1 96 ? 9.136 2.321 -3.118 1.00 86.94 96 SER A CA 1
ATOM 734 C C . SER A 1 96 ? 8.243 1.838 -1.974 1.00 86.94 96 SER A C 1
ATOM 736 O O . SER A 1 96 ? 8.723 1.595 -0.861 1.00 86.94 96 SER A O 1
ATOM 738 N N . LEU A 1 97 ? 6.955 1.648 -2.257 1.00 91.38 97 LEU A N 1
ATOM 739 C CA . LEU A 1 97 ? 6.034 1.020 -1.316 1.00 91.38 97 LEU A CA 1
ATOM 740 C C . LEU A 1 97 ? 6.406 -0.451 -1.055 1.00 91.38 97 LEU A C 1
ATOM 742 O O . LEU A 1 97 ? 6.416 -0.898 0.086 1.00 91.38 97 LEU A O 1
ATOM 746 N N . ALA A 1 98 ? 6.721 -1.199 -2.114 1.00 90.69 98 ALA A N 1
ATOM 747 C CA . ALA A 1 98 ? 6.929 -2.642 -2.048 1.00 90.69 98 ALA A CA 1
ATOM 748 C C . ALA A 1 98 ? 8.249 -3.039 -1.370 1.00 90.69 98 ALA A C 1
ATOM 750 O O . ALA A 1 98 ? 8.265 -3.926 -0.515 1.00 90.69 98 ALA A O 1
ATOM 751 N N . THR A 1 99 ? 9.351 -2.404 -1.765 1.00 87.44 99 THR A N 1
ATOM 752 C CA . THR A 1 99 ? 10.715 -2.805 -1.385 1.00 87.44 99 THR A CA 1
ATOM 753 C C . THR A 1 99 ? 11.452 -1.751 -0.567 1.00 87.44 99 THR A C 1
ATOM 755 O O . THR A 1 99 ? 12.489 -2.061 0.004 1.00 87.44 99 THR A O 1
ATOM 758 N N . GLY A 1 100 ? 10.930 -0.525 -0.487 1.00 89.12 100 GLY A N 1
ATOM 759 C CA . GLY A 1 100 ? 11.574 0.592 0.195 1.00 89.12 100 GLY A CA 1
ATOM 760 C C . GLY A 1 100 ? 10.947 0.971 1.542 1.00 89.12 100 GLY A C 1
ATOM 761 O O . GLY A 1 100 ? 10.013 0.325 2.026 1.00 89.12 100 GLY A O 1
ATOM 762 N N . PRO A 1 101 ? 11.443 2.064 2.149 1.00 91.75 101 PRO A N 1
ATOM 763 C CA . PRO A 1 101 ? 10.957 2.558 3.436 1.00 91.75 101 PRO A CA 1
ATOM 764 C C . PRO A 1 101 ? 9.524 3.109 3.399 1.00 91.75 101 PRO A C 1
ATOM 766 O O . PRO A 1 101 ? 8.914 3.256 4.454 1.00 91.75 101 PRO A O 1
ATOM 769 N N . ASP A 1 102 ? 8.953 3.410 2.232 1.00 93.81 102 ASP A N 1
ATOM 770 C CA . ASP A 1 102 ? 7.618 4.020 2.158 1.00 93.81 102 ASP A CA 1
ATOM 771 C C . ASP A 1 102 ? 6.521 3.037 2.587 1.00 93.81 102 ASP A C 1
ATOM 773 O O . ASP A 1 102 ? 5.562 3.430 3.253 1.00 93.81 102 ASP A O 1
ATOM 777 N N . GLY A 1 103 ? 6.701 1.744 2.288 1.00 94.62 103 GLY A N 1
ATOM 778 C CA . GLY A 1 103 ? 5.836 0.679 2.797 1.00 94.62 103 GLY A CA 1
ATOM 779 C C . GLY A 1 103 ? 5.853 0.604 4.320 1.00 94.62 103 GLY A C 1
ATOM 780 O O . GLY A 1 103 ? 4.803 0.479 4.943 1.00 94.62 103 GLY A O 1
ATOM 781 N N . LEU A 1 104 ? 7.022 0.780 4.943 1.00 94.94 104 LEU A N 1
ATOM 782 C CA . LEU A 1 104 ? 7.127 0.841 6.401 1.00 94.94 104 LEU A CA 1
ATOM 783 C C . LEU A 1 104 ? 6.315 2.016 6.971 1.00 94.94 104 LEU A C 1
ATOM 785 O O . LEU A 1 104 ? 5.630 1.840 7.975 1.00 94.94 104 LEU A O 1
ATOM 789 N N . ARG A 1 105 ? 6.348 3.194 6.332 1.00 96.38 105 ARG A N 1
ATOM 790 C CA . ARG A 1 105 ? 5.571 4.373 6.771 1.00 96.38 105 ARG A CA 1
ATOM 791 C C . ARG A 1 105 ? 4.069 4.120 6.725 1.00 96.38 105 ARG A C 1
ATOM 793 O O . ARG A 1 105 ? 3.380 4.432 7.693 1.00 96.38 105 ARG A O 1
ATOM 800 N N . LEU A 1 106 ? 3.585 3.492 5.652 1.00 97.94 106 LEU A N 1
ATOM 801 C CA . LEU A 1 106 ? 2.193 3.047 5.546 1.00 97.94 106 LEU A CA 1
ATOM 802 C C . LEU A 1 106 ? 1.809 2.148 6.731 1.00 97.94 106 LEU A C 1
ATOM 804 O O . LEU A 1 106 ? 0.820 2.416 7.411 1.00 97.94 106 LEU A O 1
ATOM 808 N N . VAL A 1 107 ? 2.589 1.094 6.989 1.00 98.31 107 VAL A N 1
ATOM 809 C CA . VAL A 1 107 ? 2.267 0.120 8.046 1.00 98.31 107 VAL A CA 1
ATOM 810 C C . VAL A 1 107 ? 2.337 0.765 9.428 1.00 98.31 107 VAL A C 1
ATOM 812 O O . VAL A 1 107 ? 1.466 0.520 10.257 1.00 98.31 107 VAL A O 1
ATOM 815 N N . ARG A 1 108 ? 3.316 1.643 9.675 1.00 98.31 108 ARG A N 1
ATOM 816 C CA . ARG A 1 108 ? 3.403 2.391 10.937 1.00 98.31 108 ARG A CA 1
ATOM 817 C C . ARG A 1 108 ? 2.195 3.285 11.166 1.00 98.31 108 ARG A C 1
ATOM 819 O O . ARG A 1 108 ? 1.715 3.325 12.292 1.00 98.31 108 ARG A O 1
ATOM 826 N N . ALA A 1 109 ? 1.699 3.966 10.133 1.00 98.56 109 ALA A N 1
ATOM 827 C CA . ALA A 1 109 ? 0.493 4.780 10.245 1.00 98.56 109 ALA A CA 1
ATOM 828 C C . ALA A 1 109 ? -0.733 3.917 10.592 1.00 98.56 109 ALA A C 1
ATOM 830 O O . ALA A 1 109 ? -1.460 4.247 11.523 1.00 98.56 109 ALA A O 1
ATOM 831 N N . LEU A 1 110 ? -0.926 2.785 9.907 1.00 98.62 110 LEU A N 1
ATOM 832 C CA . LEU A 1 110 ? -2.036 1.862 10.181 1.00 98.62 110 LEU A CA 1
ATOM 833 C C . LEU A 1 110 ? -1.995 1.314 11.615 1.00 98.62 110 LEU A C 1
ATOM 835 O O . LEU A 1 110 ? -2.988 1.380 12.332 1.00 98.62 110 LEU A O 1
ATOM 839 N N . VAL A 1 111 ? -0.829 0.836 12.054 1.00 98.56 111 VAL A N 1
ATOM 840 C CA . VAL A 1 111 ? -0.646 0.288 13.405 1.00 98.56 111 VAL A CA 1
ATOM 841 C C . VAL A 1 111 ? -0.800 1.370 14.477 1.00 98.56 111 VAL A C 1
ATOM 843 O O . VAL A 1 111 ? -1.431 1.122 15.496 1.00 98.56 111 VAL A O 1
ATOM 846 N N . ALA A 1 112 ? -0.272 2.578 14.254 1.00 98.56 112 ALA A N 1
ATOM 847 C CA . ALA A 1 112 ? -0.430 3.688 15.193 1.00 98.56 112 ALA A CA 1
ATOM 848 C C . ALA A 1 112 ? -1.893 4.134 15.337 1.00 98.56 112 ALA A C 1
ATOM 850 O O . ALA A 1 112 ? -2.307 4.492 16.436 1.00 98.56 112 ALA A O 1
ATOM 851 N N . PHE A 1 113 ? -2.675 4.106 14.252 1.00 98.62 113 PHE A N 1
ATOM 852 C CA . PHE A 1 113 ? -4.105 4.405 14.310 1.00 98.62 113 PHE A CA 1
ATOM 853 C C . PHE A 1 113 ? -4.850 3.399 15.200 1.00 98.62 113 PHE A C 1
ATOM 855 O O . PHE A 1 113 ? -5.543 3.811 16.126 1.00 98.62 113 PHE A O 1
ATOM 862 N N . ASP A 1 114 ? -4.636 2.096 14.991 1.00 98.44 114 ASP A N 1
ATOM 863 C CA . ASP A 1 114 ? -5.325 1.050 15.766 1.00 98.44 114 ASP A CA 1
ATOM 864 C C . ASP A 1 114 ? -4.843 0.929 17.215 1.00 98.44 114 ASP A C 1
ATOM 866 O O . ASP A 1 114 ? -5.576 0.443 18.072 1.00 98.44 114 ASP A O 1
ATOM 870 N N . LEU A 1 115 ? -3.626 1.389 17.509 1.00 98.06 115 LEU A N 1
ATOM 871 C CA . LEU A 1 115 ? -3.117 1.523 18.876 1.00 98.06 115 LEU A CA 1
ATOM 872 C C . LEU A 1 115 ? -3.524 2.847 19.546 1.00 98.06 115 LEU A C 1
ATOM 874 O O . LEU A 1 115 ? -3.066 3.128 20.650 1.00 98.06 115 LEU A O 1
ATOM 878 N N . ALA A 1 116 ? -4.373 3.659 18.904 1.00 98.00 116 ALA A N 1
ATOM 879 C CA . ALA A 1 116 ? -4.821 4.960 19.400 1.00 98.00 116 ALA A CA 1
ATOM 880 C C . ALA A 1 116 ? -3.661 5.922 19.742 1.00 98.00 116 ALA A C 1
ATOM 882 O O . ALA A 1 116 ? -3.697 6.653 20.732 1.00 98.00 116 ALA A O 1
ATOM 883 N N . GLU A 1 117 ? -2.629 5.959 18.893 1.00 98.31 117 GLU A N 1
ATOM 884 C CA . GLU A 1 117 ? -1.452 6.823 19.033 1.00 98.31 117 GLU A CA 1
ATOM 885 C C . GLU A 1 117 ? -1.499 8.004 18.035 1.00 98.31 117 GLU A C 1
ATOM 887 O O . GLU A 1 117 ? -0.793 8.003 17.017 1.00 98.31 117 GLU A O 1
ATOM 892 N N . PRO A 1 118 ? -2.286 9.067 18.293 1.00 98.25 118 PRO A N 1
ATOM 893 C CA . PRO A 1 118 ? -2.577 10.102 17.296 1.00 98.25 118 PRO A CA 1
ATOM 894 C C . PRO A 1 118 ? -1.333 10.854 16.808 1.00 98.25 118 PRO A C 1
ATOM 896 O O . PRO A 1 118 ? -1.214 11.159 15.623 1.00 98.25 118 PRO A O 1
ATOM 899 N N . ARG A 1 119 ? -0.360 11.122 17.691 1.00 98.44 119 ARG A N 1
ATOM 900 C CA . ARG A 1 119 ? 0.894 11.799 17.310 1.00 98.44 119 ARG A CA 1
ATOM 901 C C . ARG A 1 119 ? 1.731 10.948 16.354 1.00 98.44 119 ARG A C 1
ATOM 903 O O . ARG A 1 119 ? 2.280 11.472 15.386 1.00 98.44 119 ARG A O 1
ATOM 910 N N . ALA A 1 120 ? 1.827 9.644 16.620 1.00 98.06 120 ALA A N 1
ATOM 911 C CA . ALA A 1 120 ? 2.553 8.719 15.759 1.00 98.06 120 ALA A CA 1
ATOM 912 C C . ALA A 1 120 ? 1.828 8.554 14.418 1.00 98.06 120 ALA A C 1
ATOM 914 O O . ALA A 1 120 ? 2.467 8.665 13.373 1.00 98.06 120 ALA A O 1
ATOM 915 N N . PHE A 1 121 ? 0.502 8.392 14.437 1.00 98.62 121 PHE A N 1
ATOM 916 C CA . PHE A 1 121 ? -0.314 8.319 13.227 1.00 98.62 121 PHE A CA 1
ATOM 917 C C . PHE A 1 121 ? -0.109 9.538 12.321 1.00 98.62 121 PHE A C 1
ATOM 919 O O . PHE A 1 121 ? 0.265 9.375 11.159 1.00 98.62 121 PHE A O 1
ATOM 926 N N . THR A 1 122 ? -0.270 10.752 12.856 1.00 98.50 122 THR A N 1
ATOM 927 C CA . THR A 1 122 ? -0.104 11.998 12.093 1.00 98.50 122 THR A CA 1
ATOM 928 C C . THR A 1 122 ? 1.288 12.100 11.476 1.00 98.50 122 THR A C 1
ATOM 930 O O . THR A 1 122 ? 1.406 12.339 10.276 1.00 98.50 122 THR A O 1
ATOM 933 N N . ARG A 1 123 ? 2.349 11.844 12.254 1.00 98.12 123 ARG A N 1
ATOM 934 C CA . ARG A 1 123 ? 3.739 11.916 11.774 1.00 98.12 123 ARG A CA 1
ATOM 935 C C . ARG A 1 123 ? 4.025 10.929 10.639 1.00 98.12 123 ARG A C 1
ATOM 937 O O . ARG A 1 123 ? 4.710 11.267 9.667 1.00 98.12 123 ARG A O 1
ATOM 944 N N . GLU A 1 124 ? 3.555 9.691 10.766 1.00 97.94 124 GLU A N 1
ATOM 945 C CA . GLU A 1 124 ? 3.803 8.658 9.757 1.00 97.94 124 GLU A CA 1
ATOM 946 C C . GLU A 1 124 ? 2.944 8.889 8.506 1.00 97.94 124 GLU A C 1
ATOM 948 O O . GLU A 1 124 ? 3.459 8.738 7.398 1.00 97.94 124 GLU A O 1
ATOM 953 N N . LEU A 1 125 ? 1.698 9.357 8.656 1.00 98.38 125 LEU A N 1
ATOM 954 C CA . LEU A 1 125 ? 0.843 9.763 7.536 1.00 98.38 125 LEU A CA 1
ATOM 955 C C . LEU A 1 125 ? 1.446 10.942 6.761 1.00 98.38 125 LEU A C 1
ATOM 957 O O . LEU A 1 125 ? 1.511 10.898 5.536 1.00 98.38 125 LEU A O 1
ATOM 961 N N . GLU A 1 126 ? 1.938 11.964 7.461 1.00 98.31 126 GLU A N 1
ATOM 962 C CA . GLU A 1 126 ? 2.652 13.106 6.875 1.00 98.31 126 GLU A CA 1
ATOM 963 C C . GLU A 1 126 ? 3.855 12.680 6.049 1.00 98.31 126 GLU A C 1
ATOM 965 O O . GLU A 1 126 ? 4.079 13.143 4.929 1.00 98.31 126 GLU A O 1
ATOM 970 N N . THR A 1 127 ? 4.652 11.784 6.620 1.00 96.81 127 THR A N 1
ATOM 971 C CA . THR A 1 127 ? 5.848 11.275 5.960 1.00 96.81 127 THR A CA 1
ATOM 972 C C . THR A 1 127 ? 5.474 10.439 4.741 1.00 96.81 127 THR A C 1
ATOM 974 O O . THR A 1 127 ? 6.064 10.625 3.677 1.00 96.81 127 THR A O 1
ATOM 977 N N . PHE A 1 128 ? 4.469 9.569 4.869 1.00 97.38 128 PHE A N 1
ATOM 978 C CA . PHE A 1 128 ? 3.947 8.772 3.765 1.00 97.38 128 PHE A CA 1
ATOM 979 C C . PHE A 1 128 ? 3.410 9.653 2.629 1.00 97.38 128 PHE A C 1
ATOM 981 O O . PHE A 1 128 ? 3.738 9.407 1.472 1.00 97.38 128 PHE A O 1
ATOM 988 N N . GLU A 1 129 ? 2.655 10.709 2.935 1.00 97.69 129 GLU A N 1
ATOM 989 C CA . GLU A 1 129 ? 2.127 11.642 1.937 1.00 97.69 129 GLU A CA 1
ATOM 990 C C . GLU A 1 129 ? 3.237 12.356 1.163 1.00 97.69 129 GLU A C 1
ATOM 992 O O . GLU A 1 129 ? 3.185 12.407 -0.070 1.00 97.69 129 GLU A O 1
ATOM 997 N N . ARG A 1 130 ? 4.260 12.875 1.857 1.00 96.50 130 ARG A N 1
ATOM 998 C CA . ARG A 1 130 ? 5.414 13.508 1.199 1.00 96.50 130 ARG A CA 1
ATOM 999 C C . ARG A 1 130 ? 6.108 12.533 0.253 1.00 96.50 130 ARG A C 1
ATOM 1001 O O . ARG A 1 130 ? 6.407 12.895 -0.885 1.00 96.50 130 ARG A O 1
ATOM 1008 N N . CYS A 1 131 ? 6.322 11.293 0.697 1.00 94.25 131 CYS A N 1
ATOM 1009 C CA . CYS A 1 131 ? 6.905 10.249 -0.140 1.00 94.25 131 CYS A CA 1
ATOM 1010 C C . CYS A 1 131 ? 6.025 9.934 -1.357 1.00 94.25 131 CYS A C 1
ATOM 1012 O O . CYS A 1 131 ? 6.512 9.973 -2.483 1.00 94.25 131 CYS A O 1
ATOM 1014 N N . ALA A 1 132 ? 4.731 9.687 -1.155 1.00 94.81 132 ALA A N 1
ATOM 1015 C CA . ALA A 1 132 ? 3.786 9.383 -2.226 1.00 94.81 132 ALA A CA 1
ATOM 1016 C C . ALA A 1 132 ? 3.704 10.514 -3.264 1.00 94.81 132 ALA A C 1
ATOM 1018 O O . ALA A 1 132 ? 3.720 10.258 -4.467 1.00 94.81 132 ALA A O 1
ATOM 1019 N N . SER A 1 133 ? 3.692 11.769 -2.809 1.00 93.56 133 SER A N 1
ATOM 1020 C CA . SER A 1 133 ? 3.644 12.952 -3.676 1.00 93.56 133 SER A CA 1
ATOM 1021 C C . SER A 1 133 ? 4.914 13.095 -4.512 1.00 93.56 133 SER A C 1
ATOM 1023 O O . SER A 1 133 ? 4.834 13.268 -5.725 1.00 93.56 133 SER A O 1
ATOM 1025 N N . ALA A 1 134 ? 6.091 12.899 -3.907 1.00 90.88 134 ALA A N 1
ATOM 1026 C CA . ALA A 1 134 ? 7.368 12.871 -4.626 1.00 90.88 134 ALA A CA 1
ATOM 1027 C C . ALA A 1 134 ? 7.468 11.716 -5.646 1.00 90.88 134 ALA A C 1
ATOM 1029 O O . ALA A 1 134 ? 8.375 11.682 -6.483 1.00 90.88 134 ALA A O 1
ATOM 1030 N N . ARG A 1 135 ? 6.550 10.746 -5.575 1.00 87.62 135 ARG A N 1
ATOM 1031 C CA . ARG A 1 135 ? 6.478 9.569 -6.446 1.00 87.62 135 ARG A CA 1
ATOM 1032 C C . ARG A 1 135 ? 5.296 9.602 -7.413 1.00 87.62 135 ARG A C 1
ATOM 1034 O O . ARG A 1 135 ? 5.167 8.694 -8.229 1.00 87.62 135 ARG A O 1
ATOM 1041 N N . ALA A 1 136 ? 4.495 10.665 -7.413 1.00 85.75 136 ALA A N 1
ATOM 1042 C CA . ALA A 1 136 ? 3.365 10.831 -8.328 1.00 85.75 136 ALA A CA 1
ATOM 1043 C C . ALA A 1 136 ? 3.776 10.904 -9.816 1.00 85.75 136 ALA A C 1
ATOM 1045 O O . ALA A 1 136 ? 2.930 10.754 -10.695 1.00 85.75 136 ALA A O 1
ATOM 1046 N N . ASP A 1 137 ? 5.065 11.120 -10.096 1.00 82.81 137 ASP A N 1
ATOM 1047 C CA . ASP A 1 137 ? 5.636 11.193 -11.449 1.00 82.81 137 ASP A CA 1
ATOM 1048 C C . ASP A 1 137 ? 6.422 9.937 -11.864 1.00 82.81 137 ASP A C 1
ATOM 1050 O O . ASP A 1 137 ? 7.049 9.913 -12.925 1.00 82.81 137 ASP A O 1
ATOM 1054 N N . ARG A 1 138 ? 6.428 8.899 -11.020 1.00 82.69 138 ARG A N 1
ATOM 1055 C CA . ARG A 1 138 ? 7.077 7.604 -11.282 1.00 82.69 138 ARG A CA 1
ATOM 1056 C C . ARG A 1 138 ? 6.224 6.752 -12.239 1.00 82.69 138 ARG A C 1
ATOM 1058 O O . ARG A 1 138 ? 5.154 7.199 -12.653 1.00 82.69 138 ARG A O 1
ATOM 1065 N N . PRO A 1 139 ? 6.678 5.544 -12.646 1.00 85.50 139 PRO A N 1
ATOM 1066 C CA . PRO A 1 139 ? 5.845 4.647 -13.443 1.00 85.50 139 PRO A CA 1
ATOM 1067 C C . PRO A 1 139 ? 4.448 4.496 -12.834 1.00 85.50 139 PRO A C 1
ATOM 1069 O O . PRO A 1 139 ? 4.290 4.547 -11.621 1.00 85.50 139 PRO A O 1
ATOM 1072 N N . ALA A 1 140 ? 3.423 4.312 -13.660 1.00 91.56 140 ALA A N 1
ATOM 1073 C CA . ALA A 1 140 ? 2.055 4.231 -13.150 1.00 91.56 140 ALA A CA 1
ATOM 1074 C C . ALA A 1 140 ? 1.724 2.878 -12.493 1.00 91.56 140 ALA A C 1
ATOM 1076 O O . ALA A 1 140 ? 0.682 2.774 -11.859 1.00 91.56 140 ALA A O 1
ATOM 1077 N N . GLU A 1 141 ? 2.567 1.851 -12.670 1.00 90.75 141 GLU A N 1
ATOM 1078 C CA . GLU A 1 141 ? 2.286 0.460 -12.280 1.00 90.75 141 GLU A CA 1
ATOM 1079 C C . GLU A 1 141 ? 2.123 0.241 -10.765 1.00 90.75 141 GLU A C 1
ATOM 1081 O O . GLU A 1 141 ? 2.309 1.144 -9.952 1.00 90.75 141 GLU A O 1
ATOM 1086 N N . PHE A 1 142 ? 1.673 -0.950 -10.380 1.00 91.94 142 PHE A N 1
ATOM 1087 C CA . PHE A 1 142 ? 1.203 -1.214 -9.024 1.00 91.94 142 PHE A CA 1
ATOM 1088 C C . PHE A 1 142 ? 2.333 -1.401 -8.006 1.00 91.94 142 PHE A C 1
ATOM 1090 O O . PHE A 1 142 ? 2.205 -0.973 -6.865 1.00 91.94 142 PHE A O 1
ATOM 1097 N N . LEU A 1 143 ? 3.432 -2.056 -8.372 1.00 89.06 143 LEU A N 1
ATOM 1098 C CA . LEU A 1 143 ? 4.455 -2.480 -7.422 1.00 89.06 143 LEU A CA 1
ATOM 1099 C C . LEU A 1 143 ? 5.332 -1.312 -6.966 1.00 89.06 143 LEU A C 1
ATOM 1101 O O . LEU A 1 143 ? 5.594 -1.174 -5.772 1.00 89.06 143 LEU A O 1
ATOM 1105 N N . LEU A 1 144 ? 5.811 -0.488 -7.901 1.00 86.75 144 LEU A N 1
ATOM 1106 C CA . LEU A 1 144 ? 6.710 0.635 -7.595 1.00 86.75 144 LEU A CA 1
ATOM 1107 C C . LEU A 1 144 ? 6.107 2.002 -7.928 1.00 86.75 144 LEU A C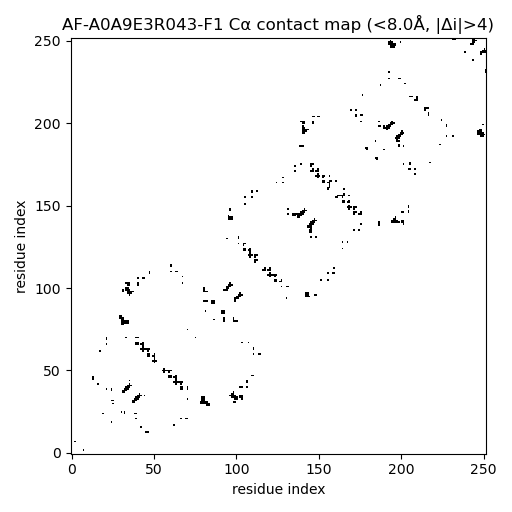 1
ATOM 1109 O O . LEU A 1 144 ? 6.756 3.029 -7.706 1.00 86.75 144 LEU A O 1
ATOM 1113 N N . GLY A 1 145 ? 4.896 2.017 -8.471 1.00 90.88 145 GLY A N 1
ATOM 1114 C CA . GLY A 1 145 ? 4.339 3.169 -9.145 1.00 90.88 145 GLY A CA 1
ATOM 1115 C C . GLY A 1 145 ? 3.125 3.798 -8.480 1.00 90.88 145 GLY A C 1
ATOM 1116 O O . GLY A 1 145 ? 2.676 3.405 -7.400 1.00 90.88 145 GLY A O 1
ATOM 1117 N N . THR A 1 146 ? 2.580 4.813 -9.148 1.00 94.25 146 THR A N 1
ATOM 1118 C CA . THR A 1 146 ? 1.464 5.629 -8.646 1.00 94.25 146 THR A CA 1
ATOM 1119 C C . THR A 1 146 ? 0.224 4.795 -8.307 1.00 94.25 146 THR A C 1
ATOM 1121 O O . THR A 1 146 ? -0.452 5.115 -7.331 1.00 94.25 146 THR A O 1
ATOM 1124 N N . ALA A 1 147 ? -0.058 3.705 -9.035 1.00 95.50 147 ALA A N 1
ATOM 1125 C CA . ALA A 1 147 ? -1.177 2.815 -8.716 1.00 95.50 147 ALA A CA 1
ATOM 1126 C C . ALA A 1 147 ? -1.019 2.150 -7.341 1.00 95.50 147 ALA A C 1
ATOM 1128 O O . ALA A 1 147 ? -1.986 2.086 -6.581 1.00 95.50 147 ALA A O 1
ATOM 1129 N N . GLY A 1 148 ? 0.193 1.728 -6.975 1.00 95.69 148 GLY A N 1
ATOM 1130 C CA . GLY A 1 148 ? 0.477 1.175 -5.648 1.00 95.69 148 GLY A CA 1
ATOM 1131 C C . GLY A 1 148 ? 0.246 2.187 -4.532 1.00 95.69 148 GLY A C 1
ATOM 1132 O O . GLY A 1 148 ? -0.464 1.907 -3.564 1.00 95.69 148 GLY A O 1
ATOM 1133 N N . TYR A 1 149 ? 0.784 3.400 -4.688 1.00 97.25 149 TYR A N 1
ATOM 1134 C CA . TYR A 1 149 ? 0.579 4.474 -3.709 1.00 97.25 149 TYR A CA 1
ATOM 1135 C C . TYR A 1 149 ? -0.889 4.896 -3.610 1.00 97.25 149 TYR A C 1
ATOM 1137 O O . TYR A 1 149 ? -1.363 5.162 -2.506 1.00 97.25 149 TYR A O 1
ATOM 1145 N N . PHE A 1 150 ? -1.628 4.915 -4.726 1.00 97.50 150 PHE A N 1
ATOM 1146 C CA . PHE A 1 150 ? -3.073 5.136 -4.716 1.00 97.50 150 PHE A CA 1
ATOM 1147 C C . PHE A 1 150 ? -3.775 4.085 -3.850 1.00 97.50 150 PHE A C 1
ATOM 1149 O O . PHE A 1 150 ? -4.534 4.443 -2.951 1.00 97.50 150 PHE A O 1
ATOM 1156 N N . HIS A 1 151 ? -3.480 2.800 -4.059 1.00 97.62 151 HIS A N 1
ATOM 1157 C CA . HIS A 1 151 ? -4.069 1.718 -3.271 1.00 97.62 151 HIS A CA 1
ATOM 1158 C C . HIS A 1 151 ? -3.728 1.805 -1.781 1.00 97.62 151 HIS A C 1
ATOM 1160 O O . HIS A 1 151 ? -4.600 1.580 -0.937 1.00 97.62 151 HIS A O 1
ATOM 1166 N N . ALA A 1 152 ? -2.490 2.168 -1.449 1.00 97.56 152 ALA A N 1
ATOM 1167 C CA . ALA A 1 152 ? -2.053 2.395 -0.077 1.00 97.56 152 ALA A CA 1
ATOM 1168 C C . ALA A 1 152 ? -2.796 3.566 0.587 1.00 97.56 152 ALA A C 1
ATOM 1170 O O . ALA A 1 152 ? -3.384 3.394 1.654 1.00 97.56 152 ALA A O 1
ATOM 1171 N N . ALA A 1 153 ? -2.832 4.733 -0.066 1.00 98.38 153 ALA A N 1
ATOM 1172 C CA . ALA A 1 153 ? -3.527 5.922 0.427 1.00 98.38 153 ALA A CA 1
ATOM 1173 C C . ALA A 1 153 ? -5.032 5.674 0.587 1.00 98.38 153 ALA A C 1
ATOM 1175 O O . ALA A 1 153 ? -5.633 6.059 1.585 1.00 98.38 153 ALA A O 1
ATOM 1176 N N . ARG A 1 154 ? -5.632 4.962 -0.366 1.00 97.94 154 ARG A N 1
ATOM 1177 C CA . ARG A 1 154 ? -7.029 4.537 -0.317 1.00 97.94 154 ARG A CA 1
ATOM 1178 C C . ARG A 1 154 ? -7.305 3.586 0.848 1.00 97.94 154 ARG A C 1
ATOM 1180 O O . ARG A 1 154 ? -8.318 3.736 1.522 1.00 97.94 154 ARG A O 1
ATOM 1187 N N . SER A 1 155 ? -6.424 2.618 1.092 1.00 96.81 155 SER A N 1
ATOM 1188 C CA . SER A 1 155 ? -6.567 1.688 2.219 1.00 96.81 155 SER A CA 1
ATOM 1189 C C . SER A 1 155 ? -6.478 2.430 3.554 1.00 96.81 155 SER A C 1
ATOM 1191 O O . SER A 1 155 ? -7.333 2.227 4.409 1.00 96.81 155 SER A O 1
ATOM 1193 N N . LEU A 1 156 ? -5.522 3.358 3.695 1.00 97.75 156 LEU A N 1
ATOM 1194 C CA . LEU A 1 156 ? -5.454 4.280 4.836 1.00 97.75 156 LEU A CA 1
ATOM 1195 C C . LEU A 1 156 ? -6.748 5.085 4.989 1.00 97.75 156 LEU A C 1
ATOM 1197 O O . LEU A 1 156 ? -7.289 5.164 6.086 1.00 97.75 156 LEU A O 1
ATOM 1201 N N . ALA A 1 157 ? -7.261 5.667 3.905 1.00 98.19 157 ALA A N 1
ATOM 1202 C CA . ALA A 1 157 ? -8.467 6.487 3.924 1.00 98.19 157 ALA A CA 1
ATOM 1203 C C . ALA A 1 157 ? -9.703 5.706 4.388 1.00 98.19 157 ALA A C 1
ATOM 1205 O O . ALA A 1 157 ? -10.453 6.201 5.226 1.00 98.19 157 ALA A O 1
ATOM 1206 N N . LYS A 1 158 ? -9.898 4.487 3.870 1.00 97.38 158 LYS A N 1
ATOM 1207 C CA . LYS A 1 158 ? -11.020 3.618 4.254 1.00 97.38 158 LYS A CA 1
ATOM 1208 C C . LYS A 1 158 ? -10.913 3.135 5.693 1.00 97.38 158 LYS A C 1
ATOM 1210 O O . LYS A 1 158 ? -11.926 3.064 6.371 1.00 97.38 158 LYS A O 1
ATOM 1215 N N . HIS A 1 159 ? -9.700 2.806 6.132 1.00 97.75 159 HIS A N 1
ATOM 1216 C CA . HIS A 1 159 ? -9.464 2.283 7.474 1.00 97.75 159 HIS A CA 1
ATOM 1217 C C . HIS A 1 159 ? -9.593 3.362 8.550 1.00 97.75 159 HIS A C 1
ATOM 1219 O O . HIS A 1 159 ? -10.224 3.155 9.575 1.00 97.75 159 HIS A O 1
ATOM 1225 N N . THR A 1 160 ? -9.007 4.533 8.299 1.00 98.25 160 THR A N 1
ATOM 1226 C CA . THR A 1 160 ? -8.843 5.576 9.324 1.00 98.25 160 THR A CA 1
ATOM 1227 C C . THR A 1 160 ? -9.875 6.696 9.249 1.00 98.25 160 THR A C 1
ATOM 1229 O O . THR A 1 160 ? -9.931 7.540 10.137 1.00 98.25 160 THR A O 1
ATOM 1232 N N . GLY A 1 161 ? -10.623 6.794 8.146 1.00 98.12 161 GLY A N 1
ATOM 1233 C CA . GLY A 1 161 ? -11.488 7.941 7.865 1.00 98.12 161 GLY A CA 1
ATOM 1234 C C . GLY A 1 161 ? -10.739 9.265 7.643 1.00 98.12 161 GLY A C 1
ATOM 1235 O O . GLY A 1 161 ? -11.380 10.296 7.463 1.00 98.12 161 GLY A O 1
ATOM 1236 N N . SER A 1 162 ? -9.399 9.268 7.630 1.00 98.19 162 SER A N 1
ATOM 1237 C CA . SER A 1 162 ? -8.592 10.492 7.576 1.00 98.19 162 SER A CA 1
ATOM 1238 C C . SER A 1 162 ? -8.844 11.309 6.296 1.00 98.19 162 SER A C 1
ATOM 1240 O O . SER A 1 162 ? -8.538 10.824 5.197 1.00 98.19 162 SER A O 1
ATOM 1242 N N . PRO A 1 163 ? -9.294 12.581 6.398 1.00 98.19 163 PRO A N 1
ATOM 1243 C CA . PRO A 1 163 ? -9.501 13.455 5.236 1.00 98.19 163 PRO A CA 1
ATOM 1244 C C . PRO A 1 163 ? -8.226 13.682 4.417 1.00 98.19 163 PRO A C 1
ATOM 1246 O O . PRO A 1 163 ? -8.258 13.846 3.195 1.00 98.19 163 PRO A O 1
ATOM 1249 N N . ARG A 1 164 ? -7.072 13.648 5.087 1.00 97.88 164 ARG A N 1
ATOM 1250 C CA . ARG A 1 164 ? -5.758 13.796 4.463 1.00 97.88 164 ARG A CA 1
ATOM 1251 C C . ARG A 1 164 ? -5.412 12.585 3.597 1.00 97.88 164 ARG A C 1
ATOM 1253 O O . ARG A 1 164 ? -5.028 12.746 2.441 1.00 97.88 164 ARG A O 1
ATOM 1260 N N . ALA A 1 165 ? -5.648 11.372 4.104 1.00 98.12 165 ALA A N 1
ATOM 1261 C CA . ALA A 1 165 ? -5.484 10.148 3.320 1.00 98.12 165 ALA A CA 1
ATOM 1262 C C . ALA A 1 165 ? -6.467 10.089 2.134 1.00 98.12 165 ALA A C 1
ATOM 1264 O O . ALA A 1 165 ? -6.077 9.702 1.032 1.00 98.12 165 ALA A O 1
ATOM 1265 N N . GLN A 1 166 ? -7.717 10.532 2.326 1.00 98.38 166 GLN A N 1
ATOM 1266 C CA . GLN A 1 166 ? -8.710 10.646 1.247 1.00 98.38 166 GLN A CA 1
ATOM 1267 C C . GLN A 1 166 ? -8.259 11.625 0.155 1.00 98.38 166 GLN A C 1
ATOM 1269 O O . GLN A 1 166 ? -8.363 11.323 -1.035 1.00 98.38 166 GLN A O 1
ATOM 1274 N N . THR A 1 167 ? -7.728 12.785 0.551 1.00 98.12 167 THR A N 1
ATOM 1275 C CA . THR A 1 167 ? -7.205 13.799 -0.374 1.00 98.12 167 THR A CA 1
ATOM 1276 C C . THR A 1 167 ? -6.031 13.250 -1.174 1.00 98.12 167 THR A C 1
ATOM 1278 O O . THR A 1 167 ? -6.040 13.339 -2.401 1.00 98.12 167 THR A O 1
ATOM 1281 N N . LEU A 1 168 ? -5.073 12.598 -0.510 1.00 98.06 168 LEU A N 1
ATOM 1282 C CA . LEU A 1 168 ? -3.948 11.945 -1.174 1.00 98.06 168 LEU A CA 1
ATOM 1283 C C . LEU A 1 168 ? -4.417 10.876 -2.173 1.00 98.06 168 LEU A C 1
ATOM 1285 O O . LEU A 1 168 ? -3.981 10.881 -3.324 1.00 98.06 168 LEU A O 1
ATOM 1289 N N . ALA A 1 169 ? -5.340 9.995 -1.773 1.00 98.12 169 ALA A N 1
ATOM 1290 C CA . ALA A 1 169 ? -5.898 8.973 -2.659 1.00 98.12 169 ALA A CA 1
ATOM 1291 C C . ALA A 1 169 ? -6.576 9.601 -3.888 1.00 98.12 169 ALA A C 1
ATOM 1293 O O . ALA A 1 169 ? -6.352 9.162 -5.016 1.00 98.12 169 ALA A O 1
ATOM 1294 N N . ARG A 1 170 ? -7.348 10.679 -3.700 1.00 97.75 170 ARG A N 1
ATOM 1295 C CA . ARG A 1 170 ? -7.993 11.397 -4.806 1.00 97.75 170 ARG A CA 1
ATOM 1296 C C . ARG A 1 170 ? -6.973 12.028 -5.753 1.00 97.75 170 ARG A C 1
ATOM 1298 O O . ARG A 1 170 ? -7.134 11.928 -6.969 1.00 97.75 170 ARG A O 1
ATOM 1305 N N . THR A 1 171 ? -5.928 12.648 -5.214 1.00 97.06 171 THR A N 1
ATOM 1306 C CA . THR A 1 171 ? -4.841 13.253 -5.995 1.00 97.06 171 THR A CA 1
ATOM 1307 C C . THR A 1 171 ? -4.115 12.208 -6.839 1.00 97.06 171 THR A C 1
ATOM 1309 O O . THR A 1 171 ? -3.953 12.402 -8.044 1.00 97.06 171 THR A O 1
ATOM 1312 N N . LEU A 1 172 ? -3.742 11.069 -6.249 1.00 96.75 172 LEU A N 1
ATOM 1313 C CA . LEU A 1 172 ? -3.060 9.985 -6.963 1.00 96.75 172 LEU A CA 1
ATOM 1314 C C . LEU A 1 172 ? -3.967 9.328 -8.017 1.00 96.75 172 LEU A C 1
ATOM 1316 O O . LEU A 1 172 ? -3.514 9.061 -9.127 1.00 96.75 172 LEU A O 1
ATOM 1320 N N . GLY A 1 173 ? -5.256 9.133 -7.723 1.00 96.25 173 GLY A N 1
ATOM 1321 C CA . GLY A 1 173 ? -6.225 8.611 -8.693 1.00 96.25 173 GLY A CA 1
ATOM 1322 C C . GLY A 1 173 ? -6.413 9.536 -9.901 1.00 96.25 173 GLY A C 1
ATOM 1323 O O . GLY A 1 173 ? -6.337 9.093 -11.046 1.00 96.25 173 GLY A O 1
ATOM 1324 N N . ARG A 1 174 ? -6.541 10.850 -9.669 1.00 95.50 174 ARG A N 1
ATOM 1325 C CA . ARG A 1 174 ? -6.560 11.856 -10.749 1.00 95.50 174 ARG A CA 1
ATOM 1326 C C . ARG A 1 174 ? -5.263 11.863 -11.551 1.00 95.50 174 ARG A C 1
ATOM 1328 O O . ARG A 1 174 ? -5.300 12.030 -12.767 1.00 95.50 174 ARG A O 1
ATOM 1335 N N . ARG A 1 175 ? -4.119 11.653 -10.895 1.00 93.50 175 ARG A N 1
ATOM 1336 C CA . ARG A 1 175 ? -2.819 11.568 -11.567 1.00 93.50 175 ARG A CA 1
ATOM 1337 C C . ARG A 1 175 ? -2.748 10.392 -12.541 1.00 93.50 175 ARG A C 1
ATOM 1339 O O . ARG A 1 175 ? -2.207 10.566 -13.625 1.00 93.50 175 ARG A O 1
ATOM 1346 N N . LEU A 1 176 ? -3.325 9.240 -12.194 1.00 93.19 176 LEU A N 1
ATOM 1347 C CA . LEU A 1 176 ? -3.393 8.068 -13.081 1.00 93.19 176 LEU A CA 1
ATOM 1348 C C . LEU A 1 176 ? -4.262 8.300 -14.330 1.00 93.19 176 LEU A C 1
ATOM 1350 O O . LEU A 1 176 ? -4.011 7.687 -15.369 1.00 93.19 176 LEU A O 1
ATOM 1354 N N . LEU A 1 177 ? -5.276 9.165 -14.225 1.00 92.50 177 LEU A N 1
ATOM 1355 C CA . LEU A 1 177 ? -6.147 9.560 -15.340 1.00 92.50 177 LEU A CA 1
ATOM 1356 C C . LEU A 1 177 ? -5.539 10.642 -16.235 1.00 92.50 177 LEU A C 1
ATOM 1358 O O . LEU A 1 177 ? -5.975 10.804 -17.375 1.00 92.50 177 LEU A O 1
ATOM 1362 N N . ALA A 1 178 ? -4.578 11.407 -15.717 1.00 90.25 178 ALA A N 1
ATOM 1363 C CA . ALA A 1 178 ? -3.985 12.515 -16.443 1.00 90.25 178 ALA A CA 1
ATOM 1364 C C . ALA A 1 178 ? -3.209 12.019 -17.680 1.00 90.25 178 ALA A C 1
ATOM 1366 O O . ALA A 1 178 ? -2.586 10.953 -17.634 1.00 90.25 178 ALA A O 1
ATOM 1367 N N . PRO A 1 179 ? -3.195 12.799 -18.777 1.00 82.56 179 PRO A N 1
ATOM 1368 C CA . PRO A 1 179 ? -2.337 12.505 -19.918 1.00 82.56 179 PRO A CA 1
ATOM 1369 C C . PRO A 1 179 ? -0.858 12.462 -19.492 1.00 82.56 179 PRO A C 1
ATOM 1371 O O . PRO A 1 179 ? -0.473 13.092 -18.496 1.00 82.56 179 PRO A O 1
ATOM 1374 N N . PRO A 1 180 ? -0.003 11.736 -20.237 1.00 80.00 180 PRO A N 1
ATOM 1375 C CA . PRO A 1 180 ? 1.412 11.674 -19.905 1.00 80.00 180 PRO A CA 1
ATOM 1376 C C . PRO A 1 180 ? 2.028 13.063 -20.097 1.00 80.00 180 PRO A C 1
ATOM 1378 O O . PRO A 1 180 ? 1.645 13.804 -21.005 1.00 80.00 180 PRO A O 1
ATOM 1381 N N . ARG A 1 181 ? 3.011 13.421 -19.269 1.00 80.44 181 ARG A N 1
ATOM 1382 C CA . ARG A 1 181 ? 3.789 14.643 -19.511 1.00 80.44 181 ARG A CA 1
ATOM 1383 C C . ARG A 1 181 ? 4.666 14.480 -20.765 1.00 80.44 181 ARG A C 1
ATOM 1385 O O . ARG A 1 181 ? 5.004 13.342 -21.110 1.00 80.44 181 ARG A O 1
ATOM 1392 N N . PRO A 1 182 ? 5.076 15.580 -21.428 1.00 79.31 182 PRO A N 1
ATOM 1393 C CA . PRO A 1 182 ? 6.048 15.518 -22.517 1.00 79.31 182 PRO A CA 1
ATOM 1394 C C . PRO A 1 182 ? 7.278 14.685 -22.124 1.00 79.31 182 PRO A C 1
ATOM 1396 O O . PRO A 1 182 ? 7.812 14.838 -21.027 1.00 79.31 182 PRO A O 1
ATOM 1399 N N . GLY A 1 183 ? 7.684 13.754 -22.991 1.00 77.56 183 GLY A N 1
ATOM 1400 C CA . GLY A 1 183 ? 8.810 12.843 -22.743 1.00 77.56 183 GLY A CA 1
ATOM 1401 C C . GLY A 1 183 ? 8.500 11.610 -21.880 1.00 77.56 183 GLY A C 1
ATOM 1402 O O . GLY A 1 183 ? 9.344 10.721 -21.779 1.00 77.56 183 GLY A O 1
ATOM 1403 N N . GLN A 1 184 ? 7.302 11.488 -21.296 1.00 76.06 184 GLN A N 1
ATOM 1404 C CA . GLN A 1 184 ? 6.900 10.289 -20.555 1.00 76.06 184 GLN A CA 1
ATOM 1405 C C . GLN A 1 184 ? 6.109 9.318 -21.437 1.00 76.06 184 GLN A C 1
ATOM 1407 O O . GLN A 1 184 ? 5.164 9.687 -22.136 1.00 76.06 184 GLN A O 1
ATOM 1412 N N . SER A 1 185 ? 6.459 8.032 -21.369 1.00 73.06 185 SER A N 1
ATOM 1413 C CA . SER A 1 185 ? 5.635 6.987 -21.977 1.00 73.06 185 SER A CA 1
ATOM 1414 C C . SER A 1 185 ? 4.338 6.834 -21.192 1.00 73.06 185 SER A C 1
ATOM 1416 O O . SER A 1 185 ? 4.362 6.559 -19.993 1.00 73.06 185 SER A O 1
ATOM 1418 N N . HIS A 1 186 ? 3.199 6.968 -21.874 1.00 80.38 186 HIS A N 1
ATOM 1419 C CA . HIS A 1 186 ? 1.910 6.670 -21.261 1.00 80.38 186 HIS A CA 1
ATOM 1420 C C . HIS A 1 186 ? 1.864 5.215 -20.791 1.00 80.38 186 HIS A C 1
ATOM 1422 O O . HIS A 1 186 ? 2.338 4.312 -21.485 1.00 80.38 186 HIS A O 1
ATOM 1428 N N . TRP A 1 187 ? 1.234 4.964 -19.646 1.00 81.94 187 TRP A N 1
ATOM 1429 C CA . TRP A 1 187 ? 1.180 3.626 -19.062 1.00 81.94 187 TRP A CA 1
ATOM 1430 C C . TRP A 1 187 ? 0.438 2.611 -19.950 1.00 81.94 187 TRP A C 1
ATOM 1432 O O . TRP A 1 187 ? 0.732 1.418 -19.918 1.00 81.94 187 TRP A O 1
ATOM 1442 N N . THR A 1 188 ? -0.452 3.067 -20.838 1.00 77.31 188 THR A N 1
ATOM 1443 C CA . THR A 1 188 ? -1.099 2.197 -21.843 1.00 77.31 188 THR A CA 1
ATOM 1444 C C . THR A 1 188 ? -0.120 1.628 -22.876 1.00 77.31 188 THR A C 1
ATOM 1446 O O . THR A 1 188 ? -0.479 0.720 -23.627 1.00 77.31 188 THR A O 1
ATOM 1449 N N . ARG A 1 189 ? 1.120 2.130 -22.922 1.00 80.00 189 ARG A N 1
ATOM 1450 C CA . ARG A 1 189 ? 2.212 1.622 -23.766 1.00 80.00 189 ARG A CA 1
ATOM 1451 C C . ARG A 1 189 ? 3.162 0.686 -23.016 1.00 80.00 189 ARG A C 1
ATOM 1453 O O . ARG A 1 189 ? 4.139 0.227 -23.603 1.00 80.00 189 ARG A O 1
ATOM 1460 N N . LEU A 1 190 ? 2.895 0.371 -21.743 1.00 79.94 190 LEU A N 1
ATOM 1461 C CA . LEU A 1 190 ? 3.693 -0.609 -21.004 1.00 79.94 190 LEU A CA 1
ATOM 1462 C C . LEU A 1 190 ? 3.673 -1.957 -21.734 1.00 79.94 190 LEU A C 1
ATOM 1464 O O . LEU A 1 190 ? 2.612 -2.466 -22.111 1.00 79.94 190 LEU A O 1
ATOM 1468 N N . ARG A 1 191 ? 4.859 -2.540 -21.933 1.00 83.06 191 ARG A N 1
ATOM 1469 C CA . ARG A 1 191 ? 4.994 -3.868 -22.547 1.00 83.06 191 ARG A CA 1
ATOM 1470 C C . ARG A 1 191 ? 4.425 -4.952 -21.635 1.00 83.06 191 ARG A C 1
ATOM 1472 O O . ARG A 1 191 ? 3.750 -5.849 -22.130 1.00 83.06 191 ARG A O 1
ATOM 1479 N N . ASN A 1 192 ? 4.653 -4.819 -20.329 1.00 84.25 192 ASN A N 1
ATOM 1480 C CA . ASN A 1 192 ? 4.156 -5.743 -19.319 1.00 84.25 192 ASN A CA 1
ATOM 1481 C C . ASN A 1 192 ? 2.635 -5.592 -19.138 1.00 84.25 192 ASN A C 1
ATOM 1483 O O . ASN A 1 192 ? 2.123 -4.481 -18.982 1.00 84.25 192 ASN A O 1
ATOM 1487 N N . LEU A 1 193 ? 1.925 -6.717 -19.167 1.00 88.56 193 LEU A N 1
ATOM 1488 C CA . LEU A 1 193 ? 0.472 -6.791 -19.016 1.00 88.56 193 LEU A CA 1
ATOM 1489 C C . LEU A 1 193 ? 0.032 -7.169 -17.602 1.00 88.56 193 LEU A C 1
ATOM 1491 O O . LEU A 1 193 ? -1.117 -6.919 -17.251 1.00 88.56 193 LEU A O 1
ATOM 1495 N N . GLY A 1 194 ? 0.937 -7.739 -16.803 1.00 87.25 194 GLY A N 1
ATOM 1496 C CA . GLY A 1 194 ? 0.640 -8.270 -15.480 1.00 87.25 194 GLY A CA 1
ATOM 1497 C C . GLY A 1 194 ? 0.234 -7.208 -14.465 1.00 87.25 194 GLY A C 1
ATOM 1498 O O . GLY A 1 194 ? 0.363 -6.004 -14.691 1.00 87.25 194 GLY A O 1
ATOM 1499 N N . PHE A 1 195 ? -0.258 -7.663 -13.316 1.00 89.88 195 PHE A N 1
ATOM 1500 C CA . PHE A 1 195 ? -0.789 -6.771 -12.293 1.00 89.88 195 PHE A CA 1
ATOM 1501 C C . PHE A 1 195 ? 0.305 -5.924 -11.641 1.00 89.88 195 PHE A C 1
ATOM 1503 O O . PHE A 1 195 ? 0.212 -4.701 -11.611 1.00 89.88 195 PHE A O 1
ATOM 1510 N N . ALA A 1 196 ? 1.375 -6.567 -11.165 1.00 88.75 196 ALA A N 1
ATOM 1511 C CA . ALA A 1 196 ? 2.388 -5.899 -10.357 1.00 88.75 196 ALA A CA 1
ATOM 1512 C C . ALA A 1 196 ? 3.115 -4.799 -11.140 1.00 88.75 196 ALA A C 1
ATOM 1514 O O . ALA A 1 196 ? 3.234 -3.687 -10.654 1.00 88.75 196 ALA A O 1
ATOM 1515 N N . ARG A 1 197 ? 3.579 -5.093 -12.358 1.00 86.75 197 ARG A N 1
ATOM 1516 C CA . ARG A 1 197 ? 4.473 -4.209 -13.135 1.00 86.75 197 ARG A CA 1
ATOM 1517 C C . ARG A 1 197 ? 3.884 -3.744 -14.467 1.00 86.75 197 ARG A C 1
ATOM 1519 O O . ARG A 1 197 ? 4.613 -3.203 -15.299 1.00 86.75 197 ARG A O 1
ATOM 1526 N N . GLY A 1 198 ? 2.608 -4.014 -14.709 1.00 90.00 198 GLY A N 1
ATOM 1527 C CA . GLY A 1 198 ? 1.993 -3.864 -16.020 1.00 90.00 198 GLY A CA 1
ATOM 1528 C C . GLY A 1 198 ? 0.668 -3.118 -16.005 1.00 90.00 198 GLY A C 1
ATOM 1529 O O . GLY A 1 198 ? 0.306 -2.440 -15.044 1.00 90.00 198 GLY A O 1
ATOM 1530 N N . GLN A 1 199 ? -0.035 -3.220 -17.130 1.00 92.19 199 GLN A N 1
ATOM 1531 C CA . GLN A 1 199 ? -1.263 -2.464 -17.379 1.00 92.19 199 GLN A CA 1
ATOM 1532 C C . GLN A 1 199 ? -2.417 -2.883 -16.462 1.00 92.19 199 GLN A C 1
ATOM 1534 O O . GLN A 1 199 ? -3.184 -2.019 -16.040 1.00 92.19 199 GLN A O 1
ATOM 1539 N N . ALA A 1 200 ? -2.535 -4.172 -16.122 1.00 92.00 200 ALA A N 1
ATOM 1540 C CA . ALA A 1 200 ? -3.649 -4.674 -15.318 1.00 92.00 200 ALA A CA 1
ATOM 1541 C C . ALA A 1 200 ? -3.736 -4.004 -13.936 1.00 92.00 200 ALA A C 1
ATOM 1543 O O . ALA A 1 200 ? -4.828 -3.641 -13.504 1.00 92.00 200 ALA A O 1
ATOM 1544 N N . GLY A 1 201 ? -2.600 -3.759 -13.273 1.00 93.38 201 GLY A N 1
ATOM 1545 C CA . GLY A 1 201 ? -2.587 -3.073 -11.978 1.00 93.38 201 GLY A CA 1
ATOM 1546 C C . GLY A 1 201 ? -3.027 -1.611 -12.070 1.00 93.38 201 GLY A C 1
ATOM 1547 O O . GLY A 1 201 ? -3.706 -1.110 -11.175 1.00 93.38 201 GLY A O 1
ATOM 1548 N N . VAL A 1 202 ? -2.701 -0.934 -13.177 1.00 94.81 202 VAL A N 1
ATOM 1549 C CA . VAL A 1 202 ? -3.141 0.449 -13.421 1.00 94.81 202 VAL A CA 1
ATOM 1550 C C . VAL A 1 202 ? -4.643 0.503 -13.683 1.00 94.81 202 VAL A C 1
ATOM 1552 O O . VAL A 1 202 ? -5.336 1.328 -13.094 1.00 94.81 202 VAL A O 1
ATOM 1555 N N . PHE A 1 203 ? -5.168 -0.402 -14.515 1.00 95.31 203 PHE A N 1
ATOM 1556 C CA . PHE A 1 203 ? -6.610 -0.494 -14.751 1.00 95.31 203 PHE A CA 1
ATOM 1557 C C . PHE A 1 203 ? -7.378 -0.799 -13.471 1.00 95.31 203 PHE A C 1
ATOM 1559 O O . PHE A 1 203 ? -8.377 -0.141 -13.201 1.00 95.31 203 PHE A O 1
ATOM 1566 N N . HIS A 1 204 ? -6.891 -1.739 -12.662 1.00 95.75 204 HIS A N 1
ATOM 1567 C CA . HIS A 1 204 ? -7.486 -2.037 -11.365 1.00 95.75 204 HIS A CA 1
ATOM 1568 C C . HIS A 1 204 ? -7.555 -0.788 -10.476 1.00 95.75 204 HIS A C 1
ATOM 1570 O O . HIS A 1 204 ? -8.619 -0.471 -9.949 1.00 95.75 204 HIS A O 1
ATOM 1576 N N . ALA A 1 205 ? -6.464 -0.022 -10.376 1.00 96.50 205 ALA A N 1
ATOM 1577 C CA . ALA A 1 205 ? -6.448 1.231 -9.623 1.00 96.50 205 ALA A CA 1
ATOM 1578 C C . ALA A 1 205 ? -7.455 2.264 -10.158 1.00 96.50 205 ALA A C 1
ATOM 1580 O O . ALA A 1 205 ? -8.149 2.908 -9.375 1.00 96.50 205 ALA A O 1
ATOM 1581 N N . LEU A 1 206 ? -7.580 2.406 -11.480 1.00 96.31 206 LEU A N 1
ATOM 1582 C CA . LEU A 1 206 ? -8.523 3.342 -12.100 1.00 96.31 206 LEU A CA 1
ATOM 1583 C C . LEU A 1 206 ? -9.988 2.941 -11.900 1.00 96.31 206 LEU A C 1
ATOM 1585 O O . LEU A 1 206 ? -10.816 3.800 -11.602 1.00 96.31 206 LEU A O 1
ATOM 1589 N N . LEU A 1 207 ? -10.306 1.652 -12.022 1.00 96.44 207 LEU A N 1
ATOM 1590 C CA . LEU A 1 207 ? -11.647 1.125 -11.755 1.00 96.44 207 LEU A CA 1
ATOM 1591 C C . LEU A 1 207 ? -12.030 1.337 -10.287 1.00 96.44 207 LEU A C 1
ATOM 1593 O O . LEU A 1 207 ? -13.125 1.808 -9.987 1.00 96.44 207 LEU A O 1
ATOM 1597 N N . GLU A 1 208 ? -11.104 1.065 -9.369 1.00 97.50 208 GLU A N 1
ATOM 1598 C CA . GLU A 1 208 ? -11.296 1.294 -7.936 1.00 97.50 208 GLU A CA 1
ATOM 1599 C C . GLU A 1 208 ? -11.456 2.785 -7.608 1.00 97.50 208 GLU A C 1
ATOM 1601 O O . GLU A 1 208 ? -12.293 3.139 -6.779 1.00 97.50 208 GLU A O 1
ATOM 1606 N N . PHE A 1 209 ? -10.703 3.665 -8.277 1.00 97.38 209 PHE A N 1
ATOM 1607 C CA . PHE A 1 209 ? -10.854 5.117 -8.160 1.00 97.38 209 PHE A CA 1
ATOM 1608 C C . PHE A 1 209 ? -12.225 5.594 -8.651 1.00 97.38 209 PHE A C 1
ATOM 1610 O O . PHE A 1 209 ? -12.888 6.361 -7.951 1.00 97.38 209 PHE A O 1
ATOM 1617 N N . SER A 1 210 ? -12.668 5.128 -9.821 1.00 97.19 210 SER A N 1
ATOM 1618 C CA . SER A 1 210 ? -13.988 5.451 -10.370 1.00 97.19 210 SER A CA 1
ATOM 1619 C C . SER A 1 210 ? -15.103 4.984 -9.438 1.00 97.19 210 SER A C 1
ATOM 1621 O O . SER A 1 210 ? -15.952 5.791 -9.068 1.00 97.19 210 SER A O 1
ATOM 1623 N N . ARG A 1 211 ? -15.045 3.735 -8.952 1.00 96.88 211 ARG A N 1
ATOM 1624 C CA . ARG A 1 211 ? -16.038 3.202 -8.007 1.00 96.88 211 ARG A CA 1
ATOM 1625 C C . ARG A 1 211 ? -16.110 4.021 -6.720 1.00 96.88 211 ARG A C 1
ATOM 1627 O O . ARG A 1 211 ? -17.197 4.314 -6.243 1.00 96.88 211 ARG A O 1
ATOM 1634 N N . ASP A 1 212 ? -14.963 4.371 -6.147 1.00 95.69 212 ASP A N 1
ATOM 1635 C CA . ASP A 1 212 ? -14.918 5.066 -4.860 1.00 95.69 212 ASP A CA 1
ATOM 1636 C C . ASP A 1 212 ? -15.286 6.562 -4.959 1.00 95.69 212 ASP A C 1
ATOM 1638 O O . ASP A 1 212 ? -15.655 7.160 -3.952 1.00 95.69 212 ASP A O 1
ATOM 1642 N N . THR A 1 21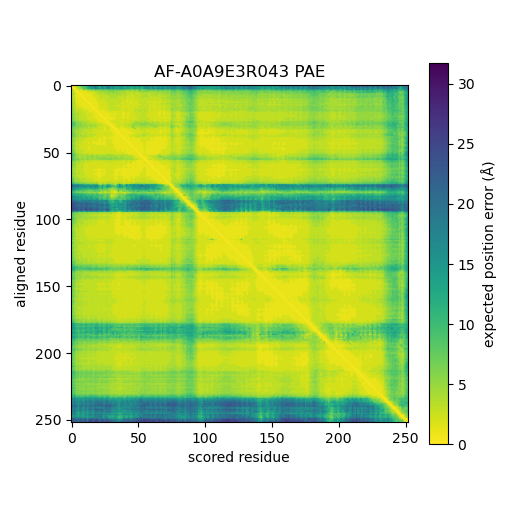3 ? -15.170 7.186 -6.137 1.00 96.06 213 THR A N 1
ATOM 1643 C CA . THR A 1 213 ? -15.431 8.631 -6.319 1.00 96.06 213 THR A CA 1
ATOM 1644 C C . THR A 1 213 ? -16.658 8.954 -7.165 1.00 96.06 213 THR A C 1
ATOM 1646 O O . THR A 1 213 ? -17.038 10.120 -7.240 1.00 96.06 213 THR A O 1
ATOM 1649 N N . GLY A 1 214 ? -17.243 7.964 -7.842 1.00 95.94 214 GLY A N 1
ATOM 1650 C CA . GLY A 1 214 ? -18.272 8.170 -8.863 1.00 95.94 214 GLY A CA 1
ATOM 1651 C C . GLY A 1 214 ? -17.757 8.855 -10.135 1.00 95.94 214 GLY A C 1
ATOM 1652 O O . GLY A 1 214 ? -18.548 9.178 -11.017 1.00 95.94 214 GLY A O 1
ATOM 1653 N N . ALA A 1 215 ? -16.448 9.104 -10.254 1.00 93.81 215 ALA A N 1
ATOM 1654 C CA . ALA A 1 215 ? -15.887 9.768 -11.422 1.00 93.81 215 ALA A CA 1
ATOM 1655 C C . ALA A 1 215 ? -16.015 8.877 -12.663 1.00 93.81 215 ALA A C 1
ATOM 1657 O O . ALA A 1 215 ? -15.582 7.720 -12.655 1.00 93.81 215 ALA A O 1
ATOM 1658 N N . ALA A 1 216 ? -16.560 9.434 -13.745 1.00 94.31 216 ALA A N 1
ATOM 1659 C CA . ALA A 1 216 ? -16.614 8.752 -15.029 1.00 94.31 216 ALA A CA 1
ATOM 1660 C C . ALA A 1 216 ? -15.197 8.455 -15.540 1.00 94.31 216 ALA A C 1
ATOM 1662 O O . ALA A 1 216 ? -14.303 9.306 -15.492 1.00 94.31 216 ALA A O 1
ATOM 1663 N N . LEU A 1 217 ? -14.993 7.239 -16.047 1.00 94.31 217 LEU A N 1
ATOM 1664 C CA . LEU A 1 217 ? -13.748 6.886 -16.717 1.00 94.31 217 LEU A CA 1
ATOM 1665 C C . LEU A 1 217 ? -13.738 7.478 -18.133 1.00 94.31 217 LEU A C 1
ATOM 1667 O O . LEU A 1 217 ? -14.750 7.402 -18.831 1.00 94.31 217 LEU A O 1
ATOM 1671 N N . PRO A 1 218 ? -12.604 8.030 -18.597 1.00 92.06 218 PRO A N 1
ATOM 1672 C CA . PRO A 1 218 ? -12.478 8.479 -19.976 1.00 92.06 218 PRO A CA 1
ATOM 1673 C C . PRO A 1 218 ? -12.767 7.350 -20.973 1.00 92.06 218 PRO A C 1
ATOM 1675 O O . PRO A 1 218 ? -12.302 6.226 -20.784 1.00 92.06 218 PRO A O 1
ATOM 1678 N N . ALA A 1 219 ? -13.446 7.657 -22.082 1.00 91.38 219 ALA A N 1
ATOM 1679 C CA . ALA A 1 219 ? -13.841 6.663 -23.090 1.00 91.38 219 ALA A CA 1
ATOM 1680 C C . ALA A 1 219 ? -12.665 5.814 -23.619 1.00 91.38 219 ALA A C 1
ATOM 1682 O O . ALA A 1 219 ? -12.816 4.627 -23.911 1.00 91.38 219 ALA A O 1
ATOM 1683 N N . TRP A 1 220 ? -11.456 6.387 -23.678 1.00 90.12 220 TRP A N 1
ATOM 1684 C CA . TRP A 1 220 ? -10.260 5.669 -24.124 1.00 90.12 220 TRP A CA 1
ATOM 1685 C C . TRP A 1 220 ? -9.860 4.497 -23.212 1.00 90.12 220 TRP A C 1
ATOM 1687 O O . TRP A 1 220 ? -9.133 3.612 -23.672 1.00 90.12 220 TRP A O 1
ATOM 1697 N N . ILE A 1 221 ? -10.318 4.464 -21.952 1.00 92.38 221 ILE A N 1
ATOM 1698 C CA . ILE A 1 221 ? -10.062 3.366 -21.008 1.00 92.38 221 ILE A CA 1
ATOM 1699 C C . ILE A 1 221 ? -10.697 2.069 -21.502 1.00 92.38 221 ILE A C 1
ATOM 1701 O O . ILE A 1 221 ? -10.019 1.045 -21.503 1.00 92.38 221 ILE A O 1
ATOM 1705 N N . SER A 1 222 ? -11.944 2.111 -21.980 1.00 91.38 222 SER A N 1
ATOM 1706 C CA . SER A 1 222 ? -12.631 0.933 -22.528 1.00 91.38 222 SER A CA 1
ATOM 1707 C C . SER A 1 222 ? -11.864 0.370 -23.728 1.00 91.38 222 SER A C 1
ATOM 1709 O O . SER A 1 222 ? -11.438 -0.784 -23.705 1.00 91.38 222 SER A O 1
ATOM 1711 N N . ALA A 1 223 ? -11.511 1.223 -24.695 1.00 90.44 223 ALA A N 1
ATOM 1712 C CA . ALA A 1 223 ? -10.696 0.809 -25.838 1.00 90.44 223 ALA A CA 1
ATOM 1713 C C . ALA A 1 223 ? -9.316 0.252 -25.426 1.00 90.44 223 ALA A C 1
ATOM 1715 O O . ALA A 1 223 ? -8.736 -0.585 -26.123 1.00 90.44 223 ALA A O 1
ATOM 1716 N N . ALA A 1 224 ? -8.743 0.733 -24.318 1.00 90.25 224 ALA A N 1
ATOM 1717 C CA . ALA A 1 224 ? -7.478 0.238 -23.790 1.00 90.25 224 ALA A CA 1
ATOM 1718 C C . ALA A 1 224 ? -7.622 -1.120 -23.078 1.00 90.25 224 ALA A C 1
ATOM 1720 O O . ALA A 1 224 ? -6.747 -1.969 -23.261 1.00 90.25 224 ALA A O 1
ATOM 1721 N N . LEU A 1 225 ? -8.716 -1.349 -22.346 1.00 90.94 225 LEU A N 1
ATOM 1722 C CA . LEU A 1 225 ? -9.065 -2.646 -21.758 1.00 90.94 225 LEU A CA 1
ATOM 1723 C C . LEU A 1 225 ? -9.289 -3.704 -22.841 1.00 90.94 225 LEU A C 1
ATOM 1725 O O . LEU A 1 225 ? -8.721 -4.789 -22.749 1.00 90.94 225 LEU A O 1
ATOM 1729 N N . ASP A 1 226 ? -9.997 -3.369 -23.920 1.00 91.56 226 ASP A N 1
ATOM 1730 C CA . ASP A 1 226 ? -10.210 -4.295 -25.039 1.00 91.56 226 ASP A CA 1
ATOM 1731 C C . ASP A 1 226 ? -8.889 -4.704 -25.702 1.00 91.56 226 ASP A C 1
ATOM 1733 O O . ASP A 1 226 ? -8.675 -5.865 -26.063 1.00 91.56 226 ASP A O 1
ATOM 1737 N N . ARG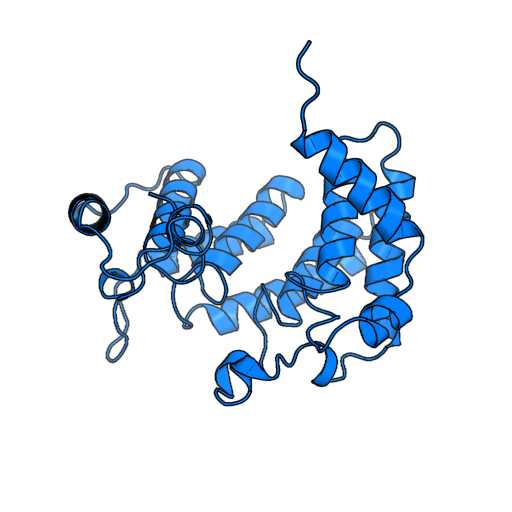 A 1 227 ? -7.954 -3.753 -25.853 1.00 90.06 227 ARG A N 1
ATOM 1738 C CA . ARG A 1 227 ? -6.599 -4.050 -26.341 1.00 90.06 227 ARG A CA 1
ATOM 1739 C C . ARG A 1 227 ? -5.833 -4.948 -25.375 1.00 90.06 227 ARG A C 1
ATOM 1741 O O . ARG A 1 227 ? -5.111 -5.825 -25.843 1.00 90.06 227 ARG A O 1
ATOM 1748 N N . LEU A 1 228 ? -5.954 -4.730 -24.065 1.00 88.00 228 LEU A N 1
ATOM 1749 C CA . LEU A 1 228 ? -5.334 -5.586 -23.054 1.00 88.00 228 LEU A CA 1
ATOM 1750 C C . LEU A 1 228 ? -5.892 -7.012 -23.144 1.00 88.00 228 LEU A C 1
ATOM 1752 O O . LEU A 1 228 ? -5.107 -7.949 -23.275 1.00 88.00 228 LEU A O 1
ATOM 1756 N N . ALA A 1 229 ? -7.217 -7.168 -23.170 1.00 89.19 229 ALA A N 1
ATOM 1757 C CA . ALA A 1 229 ? -7.891 -8.460 -23.282 1.00 89.19 229 ALA A CA 1
ATOM 1758 C C . ALA A 1 229 ? -7.428 -9.236 -24.526 1.00 89.19 229 ALA A C 1
ATOM 1760 O O . ALA A 1 229 ? -6.973 -10.372 -24.413 1.00 89.19 229 ALA A O 1
ATOM 1761 N N . ARG A 1 230 ? -7.403 -8.591 -25.702 1.00 89.69 230 ARG A N 1
ATOM 1762 C CA . ARG A 1 230 ? -6.888 -9.203 -26.944 1.00 89.69 230 ARG A CA 1
ATOM 1763 C C . ARG A 1 230 ? -5.411 -9.596 -26.886 1.00 89.69 230 ARG A C 1
ATOM 1765 O O . ARG A 1 230 ? -4.979 -10.457 -27.647 1.00 89.69 230 ARG A O 1
ATOM 1772 N N . ARG A 1 231 ? -4.601 -8.929 -26.060 1.00 86.06 231 ARG A N 1
ATOM 1773 C CA . ARG A 1 231 ? -3.184 -9.283 -25.881 1.00 86.06 231 ARG A CA 1
ATOM 1774 C C . ARG A 1 231 ? -3.009 -10.449 -24.911 1.00 86.06 231 ARG A C 1
ATOM 1776 O O . ARG A 1 231 ? -2.071 -11.213 -25.103 1.00 86.06 231 ARG A O 1
ATOM 1783 N N . LEU A 1 232 ? -3.888 -10.587 -23.917 1.00 82.94 232 LEU A N 1
ATOM 1784 C CA . LEU A 1 232 ? -3.869 -11.685 -22.945 1.00 82.94 232 LEU A CA 1
ATOM 1785 C C . LEU A 1 232 ? -4.336 -13.019 -23.544 1.00 82.94 232 LEU A C 1
ATOM 1787 O O . LEU A 1 232 ? -3.871 -14.064 -23.111 1.00 82.94 232 LEU A O 1
ATOM 1791 N N . THR A 1 233 ? -5.182 -13.004 -24.578 1.00 82.25 233 THR A N 1
ATOM 1792 C CA . THR A 1 233 ? -5.609 -14.232 -25.276 1.00 82.25 233 THR A CA 1
ATOM 1793 C C . THR A 1 233 ? -4.545 -14.822 -26.205 1.00 82.25 233 THR A C 1
ATOM 1795 O O . THR A 1 233 ? -4.707 -15.938 -26.698 1.00 82.25 233 THR A O 1
ATOM 1798 N N . ARG A 1 234 ? -3.444 -14.104 -26.469 1.00 78.62 234 ARG A N 1
ATOM 1799 C CA . ARG A 1 234 ? -2.355 -14.614 -27.311 1.00 78.62 234 ARG A CA 1
ATOM 1800 C C . ARG A 1 234 ? -1.492 -15.592 -26.508 1.00 78.62 234 ARG A C 1
ATOM 1802 O O . ARG A 1 234 ? -1.030 -15.218 -25.430 1.00 78.62 234 ARG A O 1
ATOM 1809 N N . PRO A 1 235 ? -1.199 -16.799 -27.028 1.00 67.38 235 PRO A N 1
ATOM 1810 C CA . PRO A 1 235 ? -0.304 -17.733 -26.357 1.00 67.38 235 PRO A CA 1
ATOM 1811 C C . PRO A 1 235 ? 1.051 -17.071 -26.087 1.00 67.38 235 PRO A C 1
ATOM 1813 O O . PRO A 1 235 ? 1.747 -16.661 -27.016 1.00 67.38 235 PRO A O 1
ATOM 1816 N N . MET A 1 236 ? 1.442 -16.958 -24.816 1.00 66.00 236 MET A N 1
ATOM 1817 C CA . MET A 1 236 ? 2.800 -16.542 -24.470 1.00 66.00 236 MET A CA 1
ATOM 1818 C C . MET A 1 236 ? 3.759 -17.689 -24.794 1.00 66.00 236 MET A C 1
ATOM 1820 O O . MET A 1 236 ? 3.886 -18.639 -24.018 1.00 66.00 236 MET A O 1
ATOM 1824 N N . ALA A 1 237 ? 4.421 -17.613 -25.949 1.00 60.34 237 ALA A N 1
ATOM 1825 C CA . ALA A 1 237 ? 5.491 -18.538 -26.302 1.00 60.34 237 ALA A CA 1
ATOM 1826 C C . ALA A 1 237 ? 6.578 -18.515 -25.208 1.00 60.34 237 ALA A C 1
ATOM 1828 O O . ALA A 1 237 ? 7.065 -17.449 -24.833 1.00 60.34 237 ALA A O 1
ATOM 1829 N N . GLY A 1 238 ? 6.927 -19.685 -24.664 1.00 61.78 238 GLY A N 1
ATOM 1830 C CA . GLY A 1 238 ? 8.036 -19.843 -23.714 1.00 61.78 238 GLY A CA 1
ATOM 1831 C C . GLY A 1 238 ? 7.742 -19.563 -22.232 1.00 61.78 238 GLY A C 1
ATOM 1832 O O . GLY A 1 238 ? 8.638 -19.740 -21.411 1.00 61.78 238 GLY A O 1
ATOM 1833 N N . ALA A 1 239 ? 6.522 -19.178 -21.836 1.00 58.94 239 ALA A N 1
ATOM 1834 C CA . ALA A 1 239 ? 6.187 -19.052 -20.412 1.00 58.94 239 ALA A CA 1
ATOM 1835 C C . ALA A 1 239 ? 5.820 -20.421 -19.810 1.00 58.94 239 ALA A C 1
ATOM 1837 O O . ALA A 1 239 ? 4.897 -21.095 -20.285 1.00 58.94 239 ALA A O 1
ATOM 1838 N N . SER A 1 240 ? 6.496 -20.834 -18.734 1.00 56.88 240 SER A N 1
ATOM 1839 C CA . SER A 1 240 ? 6.111 -22.032 -17.977 1.00 56.88 240 SER A CA 1
ATOM 1840 C C . SER A 1 240 ? 4.645 -21.932 -17.518 1.00 56.88 240 SER A C 1
ATOM 1842 O O . SER A 1 240 ? 4.120 -20.844 -17.260 1.00 56.88 240 SER A O 1
ATOM 1844 N N . SER A 1 241 ? 3.939 -23.063 -17.446 1.00 59.81 241 SER A N 1
ATOM 1845 C CA . SER A 1 241 ? 2.515 -23.102 -17.067 1.00 59.81 241 SER A CA 1
ATOM 1846 C C . SER A 1 241 ? 2.237 -22.506 -15.679 1.00 59.81 241 SER A C 1
ATOM 1848 O O . SER A 1 241 ? 1.138 -22.014 -15.439 1.00 59.81 241 SER A O 1
ATOM 1850 N N . TRP A 1 242 ? 3.228 -22.502 -14.781 1.00 53.62 242 TRP A N 1
ATOM 1851 C CA . TRP A 1 242 ? 3.099 -21.972 -13.423 1.00 53.62 242 TRP A CA 1
ATOM 1852 C C . TRP A 1 242 ? 3.252 -20.444 -13.344 1.00 53.62 242 TRP A C 1
ATOM 1854 O O . TRP A 1 242 ? 2.502 -19.801 -12.612 1.00 53.62 242 TRP A O 1
ATOM 1864 N N . LEU A 1 243 ? 4.146 -19.831 -14.135 1.00 53.00 243 LEU A N 1
ATOM 1865 C CA . LEU A 1 243 ? 4.302 -18.367 -14.180 1.00 53.00 243 LEU A CA 1
ATOM 1866 C C . LEU A 1 243 ? 3.067 -17.680 -14.771 1.00 53.00 243 LEU A C 1
ATOM 1868 O O . LEU A 1 243 ? 2.745 -16.565 -14.372 1.00 53.00 243 LEU A O 1
ATOM 1872 N N . ARG A 1 244 ? 2.340 -18.377 -15.654 1.00 53.34 244 AR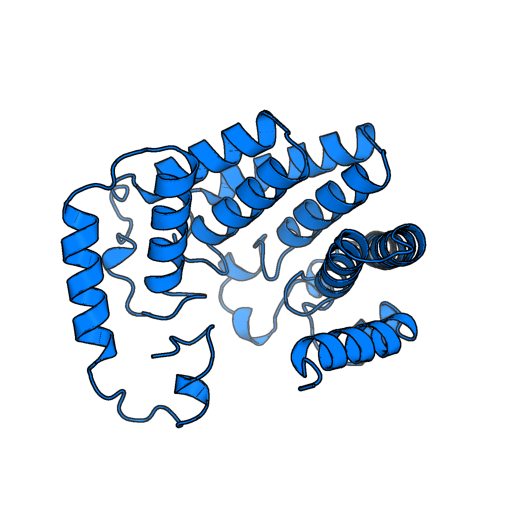G A N 1
ATOM 1873 C CA . ARG A 1 244 ? 1.040 -17.941 -16.189 1.00 53.34 244 ARG A CA 1
ATOM 1874 C C . ARG A 1 244 ? -0.069 -17.865 -15.139 1.00 53.34 244 ARG A C 1
ATOM 1876 O O . ARG A 1 244 ? -1.093 -17.258 -15.408 1.00 53.34 244 ARG A O 1
ATOM 1883 N N . ARG A 1 245 ? 0.117 -18.467 -13.959 1.00 52.66 245 ARG A N 1
ATOM 1884 C CA . ARG A 1 245 ? -0.891 -18.514 -12.886 1.00 52.66 245 ARG A CA 1
ATOM 1885 C C . ARG A 1 245 ? -0.613 -17.546 -11.741 1.00 52.66 245 ARG A C 1
ATOM 1887 O O . ARG A 1 245 ? -1.439 -17.437 -10.839 1.00 52.66 245 ARG A O 1
ATOM 1894 N N . SER A 1 246 ? 0.526 -16.849 -11.729 1.00 57.19 246 SER A N 1
ATOM 1895 C CA . SER A 1 246 ? 0.799 -15.896 -10.656 1.00 57.19 246 SER A CA 1
ATOM 1896 C C . SER A 1 246 ? 0.179 -14.536 -10.971 1.00 57.19 246 SER A C 1
ATOM 1898 O O . SER A 1 246 ? 0.381 -13.948 -12.035 1.00 57.19 246 SER A O 1
ATOM 1900 N N . PHE A 1 247 ? -0.568 -14.003 -10.004 1.00 54.25 247 PHE A N 1
ATOM 1901 C CA . PHE A 1 247 ? -1.207 -12.688 -10.087 1.00 54.25 247 PHE A CA 1
ATOM 1902 C C . PHE A 1 247 ? -0.208 -11.581 -10.482 1.00 54.25 247 PHE A C 1
ATOM 1904 O O . PHE A 1 247 ? -0.513 -10.693 -11.278 1.00 54.25 247 PHE A O 1
ATOM 1911 N N . CYS A 1 248 ? 1.039 -11.692 -10.010 1.00 58.78 248 CYS A N 1
ATOM 1912 C CA . CYS A 1 248 ? 2.116 -10.747 -10.296 1.00 58.78 248 CYS A CA 1
ATOM 1913 C C . CYS A 1 248 ? 2.555 -10.720 -11.772 1.00 58.78 248 CYS A C 1
ATOM 1915 O O . CYS A 1 248 ? 2.952 -9.655 -12.249 1.00 58.78 248 CYS A O 1
ATOM 1917 N N . ASN A 1 249 ? 2.448 -11.842 -12.496 1.00 55.56 249 ASN A N 1
ATOM 1918 C CA . ASN A 1 249 ? 2.957 -11.996 -13.866 1.00 55.56 249 ASN A CA 1
ATOM 1919 C C . ASN A 1 249 ? 1.857 -12.041 -14.936 1.00 55.56 249 ASN A C 1
ATOM 1921 O O . ASN A 1 249 ? 2.147 -12.328 -16.094 1.00 55.56 249 ASN A O 1
ATOM 1925 N N . GLY A 1 250 ? 0.620 -11.693 -14.571 1.00 47.81 250 GLY A N 1
ATOM 1926 C CA . GLY A 1 250 ? -0.508 -11.689 -15.500 1.00 47.81 250 GLY A CA 1
ATOM 1927 C C . GLY A 1 250 ? -1.199 -13.040 -15.560 1.00 47.81 250 GLY A C 1
ATOM 1928 O O . GLY A 1 250 ? -1.249 -13.651 -16.623 1.00 47.81 250 GLY A O 1
ATOM 1929 N N . ALA A 1 251 ? -1.739 -13.469 -14.413 1.00 40.03 251 ALA A N 1
ATOM 1930 C CA . ALA A 1 251 ? -2.757 -14.508 -14.383 1.00 40.03 251 ALA A CA 1
ATOM 1931 C C . ALA A 1 251 ? -3.812 -14.200 -15.459 1.00 40.03 251 ALA A C 1
ATOM 1933 O O . ALA A 1 251 ? -4.447 -13.143 -15.423 1.00 40.03 251 ALA A O 1
ATOM 1934 N N . SER A 1 252 ? -3.889 -15.094 -16.443 1.00 41.97 252 SER A N 1
ATOM 1935 C CA . SER A 1 252 ? -4.934 -15.166 -17.467 1.00 41.97 252 SER A CA 1
ATOM 1936 C C . SER A 1 252 ? -5.826 -16.351 -17.146 1.00 41.97 252 SER A C 1
ATOM 1938 O O . SER A 1 252 ? -5.286 -17.352 -16.618 1.00 41.97 252 SER A O 1
#

Solvent-accessible surface area (backbone atoms only — not comparable to full-atom values): 13384 Å² total; per-residue (Å²): 134,84,76,59,64,67,63,52,51,52,51,53,51,54,58,55,54,70,75,53,51,71,63,55,50,52,76,74,42,76,38,25,36,48,3,29,72,73,17,37,29,24,56,17,41,53,26,45,57,48,23,78,78,42,99,62,31,62,67,26,44,52,51,16,47,52,34,53,47,47,50,56,72,70,44,85,49,70,61,39,29,36,37,76,93,48,59,90,40,70,78,67,61,54,68,22,46,35,44,14,65,45,24,37,27,51,42,49,19,55,52,23,52,79,68,70,34,65,72,56,18,52,55,26,45,53,51,33,49,55,54,46,59,77,33,61,83,48,60,48,22,22,47,74,11,29,25,30,49,22,53,51,27,40,50,48,16,72,74,67,67,38,68,66,32,43,51,50,19,51,53,38,43,51,53,72,71,46,79,60,56,92,96,49,81,45,58,92,70,50,86,44,61,11,26,34,74,10,41,45,22,32,51,51,41,49,53,52,40,26,70,76,67,71,48,81,77,63,76,66,53,58,62,47,49,54,53,48,54,64,57,66,74,49,82,68,82,90,63,56,80,65,57,42,62,34,61,59,61,33,50,113

pLDDT: mean 87.46, std 13.64, range [40.03, 98.62]

Nearest PDB structures (foldseek):
  8d0v-assembly2_B  TM=7.024E-01  e=8.206E-05  Homo sapiens
  8czl-assembly1_A  TM=6.523E-01  e=1.648E-04  Homo sapiens
  1ia6-assembly1_A  TM=4.695E-01  e=7.452E-01  Ruminiclostridium cellulolyticum
  7qdy-assembly1_B  TM=2.272E-01  e=4.163E+00  Homo sapiens